Protein AF-A0A848TX91-F1 (afdb_monomer)

pLDDT: mean 87.09, std 10.08, range [51.59, 97.25]

Foldseek 3Di:
DDPVLVVVLLVVLVVVLVADDDPLLLLLLVCCLQQNLVLLVLLLLLQLVLLVVLLVVLLVVVVVQVVVDVCRLVVLQVVLVVLVVVVVVCSVVPDPDDRPPDDPDNDHSVVSSVNNNCSNNVPNVSSSNSNSSQSSSDDPVDDSVVSSVVSSVSSSVSSSVSSSVSSVVSNVVVVVVD

Mean predicted aligned error: 5.83 Å

Secondary structure (DSSP, 8-state):
--HHHHHHHHHHHHHHHTSSP-HHHHHHHHHHHHH-HHHHHHHHHHHHHHHHHHHHHHHHHHHHHHHH-TTHHHHHHHHHHHHHHHHHHHHHTPPPPPP----SS---HHHHHHHHHHHHHT-HHHHHHHHHHGGGG--TTS-HHHHHHHHHHHHHHHHHHHHHHHHHHHHHHHHTT-

Solvent-accessible surface area (backbone atoms only — not comparable to full-atom values): 9608 Å² total; per-residue (Å²): 98,56,70,66,49,52,52,53,47,52,52,49,54,54,54,59,70,69,46,82,78,50,73,64,46,49,48,31,26,54,37,5,60,74,62,33,48,86,49,25,50,31,19,51,54,17,27,52,52,27,50,50,52,33,45,49,53,23,50,52,52,48,52,55,46,46,74,73,32,93,62,41,55,60,53,48,36,55,52,13,51,56,47,51,52,53,49,53,54,48,63,75,70,52,75,85,79,79,79,79,84,74,75,94,61,91,73,52,54,69,57,35,17,49,48,23,22,50,60,39,57,71,39,67,62,56,33,54,47,43,49,23,51,53,57,69,56,56,40,89,94,46,74,61,66,67,53,52,48,53,54,52,53,52,51,51,50,52,52,51,50,49,43,50,52,44,12,53,52,32,38,50,56,55,62,75,74,110

Structure (mmCIF, N/CA/C/O backbone):
data_AF-A0A848TX91-F1
#
_entry.id   AF-A0A848TX91-F1
#
loop_
_atom_site.group_PDB
_atom_site.id
_atom_site.type_symbol
_atom_site.label_atom_id
_atom_site.label_alt_id
_atom_site.label_comp_id
_atom_site.label_asym_id
_atom_site.label_entity_id
_atom_site.label_seq_id
_atom_site.pdbx_PDB_ins_code
_atom_site.Cartn_x
_atom_site.Cartn_y
_atom_site.Cartn_z
_atom_site.occupancy
_atom_site.B_iso_or_equiv
_atom_site.auth_seq_id
_atom_site.auth_comp_id
_atom_site.auth_asym_id
_atom_site.auth_atom_id
_atom_site.pdbx_PDB_model_num
ATOM 1 N N . MET A 1 1 ? -18.471 -3.399 7.314 1.00 86.00 1 MET A N 1
ATOM 2 C CA . MET A 1 1 ? -18.328 -2.097 6.629 1.00 86.00 1 MET A CA 1
ATOM 3 C C . MET A 1 1 ? -19.536 -1.840 5.746 1.00 86.00 1 MET A C 1
ATOM 5 O O . MET A 1 1 ? -19.979 -2.758 5.062 1.00 86.00 1 MET A O 1
ATOM 9 N N . THR A 1 2 ? -20.065 -0.619 5.761 1.00 90.31 2 THR A N 1
ATOM 10 C CA . THR A 1 2 ? -21.125 -0.190 4.838 1.00 90.31 2 THR A CA 1
ATOM 11 C C . THR A 1 2 ? -20.544 0.102 3.451 1.00 90.31 2 THR A C 1
ATOM 13 O O . THR A 1 2 ? -19.343 0.345 3.314 1.00 90.31 2 THR A O 1
ATOM 16 N N . LEU A 1 3 ? -21.392 0.097 2.415 1.00 91.44 3 LEU A N 1
ATOM 17 C CA . LEU A 1 3 ? -20.974 0.453 1.053 1.00 91.44 3 LEU A CA 1
ATOM 18 C C . LEU A 1 3 ? -20.420 1.882 0.992 1.00 91.44 3 LEU A C 1
ATOM 20 O O . LEU A 1 3 ? -19.400 2.117 0.359 1.00 91.44 3 LEU A O 1
ATOM 24 N N . GLU A 1 4 ? -21.060 2.818 1.690 1.00 92.44 4 GLU A N 1
ATOM 25 C CA . GLU A 1 4 ? -20.606 4.207 1.779 1.00 92.44 4 GLU A CA 1
ATOM 26 C C . GLU A 1 4 ? -19.174 4.300 2.321 1.00 92.44 4 GLU A C 1
ATOM 28 O O . GLU A 1 4 ? -18.317 4.915 1.692 1.00 92.44 4 GLU A O 1
ATOM 33 N N . LEU A 1 5 ? -18.880 3.608 3.428 1.00 92.50 5 LEU A N 1
ATOM 34 C CA . LEU A 1 5 ? -17.544 3.602 4.026 1.00 92.50 5 LEU A CA 1
ATOM 35 C C . LEU A 1 5 ? -16.493 3.026 3.067 1.00 92.50 5 LEU A C 1
ATOM 37 O O . LEU A 1 5 ? -15.380 3.542 2.977 1.00 92.50 5 LEU A O 1
ATOM 41 N N . TYR A 1 6 ? -16.861 1.990 2.312 1.00 93.88 6 TYR A N 1
ATOM 42 C CA . TYR A 1 6 ? -15.999 1.409 1.287 1.00 93.88 6 TYR A CA 1
ATOM 43 C C . TYR A 1 6 ? -15.754 2.361 0.103 1.00 93.88 6 TYR A C 1
ATOM 45 O O . TYR A 1 6 ? -14.630 2.463 -0.384 1.00 93.88 6 TYR A O 1
ATOM 53 N N . LEU A 1 7 ? -16.768 3.105 -0.346 1.00 94.81 7 LEU A N 1
ATOM 54 C CA . LEU A 1 7 ? -16.610 4.095 -1.416 1.00 94.81 7 LEU A CA 1
ATOM 55 C C . LEU A 1 7 ? -15.710 5.262 -0.983 1.00 94.81 7 LEU A C 1
ATOM 57 O O . LEU A 1 7 ? -14.863 5.703 -1.760 1.00 94.81 7 LEU A O 1
ATOM 61 N N . VAL A 1 8 ? -15.833 5.725 0.266 1.00 94.75 8 VAL A N 1
ATOM 62 C CA . VAL A 1 8 ? -14.930 6.746 0.828 1.00 94.75 8 VAL A CA 1
ATOM 63 C C . VAL A 1 8 ? -13.500 6.211 0.923 1.00 94.75 8 VAL A C 1
ATOM 65 O O . VAL A 1 8 ? -12.552 6.935 0.610 1.00 94.75 8 VAL A O 1
ATOM 68 N N . TYR A 1 9 ? -13.323 4.939 1.291 1.00 95.25 9 TYR A N 1
ATOM 69 C CA . TYR A 1 9 ? -12.012 4.290 1.272 1.00 95.25 9 TYR A CA 1
ATOM 70 C C . TYR A 1 9 ? -11.398 4.294 -0.133 1.00 95.25 9 TYR A C 1
ATOM 72 O O . TYR A 1 9 ? -10.264 4.741 -0.305 1.00 95.25 9 TYR A O 1
ATOM 80 N N . LEU A 1 10 ? -12.160 3.866 -1.144 1.00 94.38 10 LEU A N 1
ATOM 81 C CA . LEU A 1 10 ? -11.716 3.867 -2.538 1.00 94.38 10 LEU A CA 1
ATOM 82 C C . LEU A 1 10 ? -11.298 5.261 -3.010 1.00 94.38 10 LEU A C 1
ATOM 84 O O . LEU A 1 10 ? -10.228 5.412 -3.595 1.00 94.38 10 LEU A O 1
ATOM 88 N N . ALA A 1 11 ? -12.107 6.283 -2.722 1.00 93.75 11 ALA A N 1
ATOM 89 C CA . ALA A 1 11 ? -11.780 7.664 -3.060 1.00 93.75 11 ALA A CA 1
ATOM 90 C C . ALA A 1 11 ? -10.493 8.131 -2.359 1.00 93.75 11 ALA A C 1
ATOM 92 O O . ALA A 1 11 ? -9.643 8.763 -2.980 1.00 93.75 11 ALA A O 1
ATOM 93 N N . THR A 1 12 ? -10.318 7.769 -1.086 1.00 92.38 12 THR A N 1
ATOM 94 C CA . THR A 1 12 ? -9.122 8.110 -0.300 1.00 92.38 12 THR A CA 1
ATOM 95 C C . THR A 1 12 ? -7.861 7.491 -0.903 1.00 92.38 12 THR A C 1
ATOM 97 O O . THR A 1 12 ? -6.863 8.184 -1.090 1.00 92.38 12 THR A O 1
ATOM 100 N N . VAL A 1 13 ? -7.910 6.203 -1.257 1.00 92.81 13 VAL A N 1
ATOM 101 C CA . VAL A 1 13 ? -6.795 5.501 -1.910 1.00 92.81 13 VAL A CA 1
ATOM 102 C C . VAL A 1 13 ? -6.507 6.097 -3.290 1.00 92.81 13 VAL A C 1
ATOM 104 O O . VAL A 1 13 ? -5.348 6.327 -3.626 1.00 92.81 13 VAL A O 1
ATOM 107 N N . ALA A 1 14 ? -7.539 6.416 -4.073 1.00 91.06 14 ALA A N 1
ATOM 108 C CA . ALA A 1 14 ? -7.368 7.045 -5.380 1.00 91.06 14 ALA A 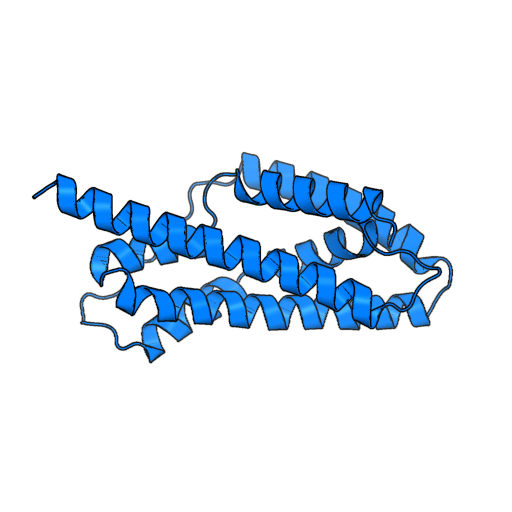CA 1
ATOM 109 C C . ALA A 1 14 ? -6.674 8.415 -5.280 1.00 91.06 14 ALA A C 1
ATOM 111 O O . ALA A 1 14 ? -5.739 8.686 -6.031 1.00 91.06 14 ALA A O 1
ATOM 112 N N . VAL A 1 15 ? -7.084 9.257 -4.326 1.00 89.56 15 VAL A N 1
ATOM 113 C CA . VAL A 1 15 ? -6.449 10.562 -4.074 1.00 89.56 15 VAL A CA 1
ATOM 114 C C . VAL A 1 15 ? -5.009 10.392 -3.597 1.00 89.56 15 VAL A C 1
ATOM 116 O O . VAL A 1 15 ? -4.131 11.119 -4.055 1.00 89.56 15 VAL A O 1
ATOM 119 N N . PHE A 1 16 ? -4.741 9.416 -2.727 1.00 87.88 16 PHE A N 1
ATOM 120 C CA . PHE A 1 16 ? -3.386 9.103 -2.275 1.00 87.88 16 PHE A CA 1
ATOM 121 C C . PHE A 1 16 ? -2.454 8.784 -3.452 1.00 87.88 16 PHE A C 1
ATOM 123 O O . PHE A 1 16 ? -1.376 9.363 -3.553 1.00 87.88 16 PHE A O 1
ATOM 130 N N . PHE A 1 17 ? -2.887 7.948 -4.397 1.00 87.38 17 PHE A N 1
ATOM 131 C CA . PHE A 1 17 ? -2.092 7.625 -5.586 1.00 87.38 17 PHE A CA 1
ATOM 132 C C . PHE A 1 17 ? -2.038 8.739 -6.644 1.00 87.38 17 PHE A C 1
ATOM 134 O O . PHE A 1 17 ? -1.211 8.665 -7.550 1.00 87.38 17 PHE A O 1
ATOM 141 N N . ALA A 1 18 ? -2.871 9.778 -6.535 1.00 85.06 18 ALA A N 1
ATOM 142 C CA . ALA A 1 18 ? -2.783 10.974 -7.376 1.00 85.06 18 ALA A CA 1
ATOM 143 C C . ALA A 1 18 ? -1.686 11.959 -6.917 1.00 85.06 18 ALA A C 1
ATOM 145 O O . ALA A 1 18 ? -1.421 12.950 -7.600 1.00 85.06 18 ALA A O 1
ATOM 146 N N . THR A 1 19 ? -1.060 11.714 -5.761 1.00 80.06 19 THR A N 1
ATOM 147 C CA . THR A 1 19 ? 0.060 12.520 -5.254 1.00 80.06 19 THR A CA 1
ATOM 148 C C . THR A 1 19 ? 1.365 12.234 -6.018 1.00 80.06 19 THR A C 1
ATOM 150 O O . THR A 1 19 ? 1.429 11.271 -6.789 1.00 80.06 19 THR A O 1
ATOM 153 N N . PRO A 1 20 ? 2.410 13.080 -5.874 1.00 80.44 20 PRO A N 1
ATOM 154 C CA . PRO A 1 20 ? 3.685 12.877 -6.553 1.00 80.44 20 PRO A CA 1
ATOM 155 C C . PRO A 1 20 ? 4.258 11.472 -6.327 1.00 80.44 20 PRO A C 1
ATOM 157 O O . PRO A 1 20 ? 4.132 10.929 -5.226 1.00 80.44 20 PRO A O 1
ATOM 160 N N . PRO A 1 21 ? 4.913 10.887 -7.346 1.00 82.31 21 PRO A N 1
ATOM 161 C CA . PRO A 1 21 ? 5.302 9.493 -7.298 1.00 82.31 21 PRO A CA 1
ATOM 162 C C . PRO A 1 21 ? 6.275 9.213 -6.155 1.00 82.31 21 PRO A C 1
ATOM 164 O O . PRO A 1 21 ? 7.310 9.867 -6.016 1.00 82.31 21 PRO A O 1
ATOM 167 N N . GLY A 1 22 ? 5.933 8.208 -5.351 1.00 82.81 22 GLY A N 1
ATOM 168 C CA . GLY A 1 22 ? 6.753 7.754 -4.232 1.00 82.81 22 GLY A CA 1
ATOM 169 C C . GLY A 1 22 ? 8.018 7.012 -4.673 1.00 82.81 22 GLY A C 1
ATOM 170 O O . GLY A 1 22 ? 8.249 6.748 -5.855 1.00 82.81 22 GLY A O 1
ATOM 171 N N . THR A 1 23 ? 8.832 6.606 -3.701 1.00 84.56 23 THR A N 1
ATOM 172 C CA . THR A 1 23 ? 10.124 5.935 -3.929 1.00 84.56 23 THR A CA 1
ATOM 173 C C . THR A 1 23 ? 10.001 4.655 -4.765 1.00 84.56 23 THR A C 1
ATOM 175 O O . THR A 1 23 ? 10.754 4.474 -5.723 1.00 84.56 23 THR A O 1
ATOM 178 N N . SER A 1 24 ? 9.018 3.801 -4.467 1.00 88.44 24 SER A N 1
ATOM 179 C CA . SER A 1 24 ? 8.747 2.569 -5.219 1.00 88.44 24 SER A CA 1
ATOM 180 C C . SER A 1 24 ? 8.302 2.838 -6.657 1.00 88.44 24 SER A C 1
ATOM 182 O O . SER A 1 24 ? 8.746 2.160 -7.584 1.00 88.44 24 SER A O 1
ATOM 184 N N . GLN A 1 25 ? 7.486 3.872 -6.876 1.00 91.50 25 GLN A N 1
ATOM 185 C CA . GLN A 1 25 ? 7.030 4.258 -8.214 1.00 91.50 25 GLN A CA 1
ATOM 186 C C . GLN A 1 25 ? 8.180 4.843 -9.042 1.00 91.50 25 GLN A C 1
ATOM 188 O O . GLN A 1 25 ? 8.350 4.485 -10.205 1.00 91.50 25 GLN A O 1
ATOM 193 N N . ILE A 1 26 ? 9.036 5.667 -8.432 1.00 90.69 26 ILE A N 1
ATOM 194 C CA . ILE A 1 26 ? 10.262 6.181 -9.057 1.00 90.69 26 ILE A CA 1
ATOM 195 C C . ILE A 1 26 ? 11.213 5.033 -9.431 1.00 90.69 26 ILE A C 1
ATOM 197 O O . ILE A 1 26 ? 11.808 5.041 -10.515 1.00 90.69 26 ILE A O 1
ATOM 201 N N . LEU A 1 27 ? 11.352 4.027 -8.564 1.00 90.44 27 LEU A N 1
ATOM 202 C CA . LEU A 1 27 ? 12.139 2.828 -8.850 1.00 90.44 27 LEU A CA 1
ATOM 203 C C . LEU A 1 27 ? 11.541 2.033 -10.020 1.00 90.44 27 LEU A C 1
ATOM 205 O O . LEU A 1 27 ? 12.279 1.622 -10.916 1.00 90.44 27 LEU A O 1
ATOM 209 N N . MET A 1 28 ? 10.217 1.865 -10.053 1.00 93.44 28 MET A N 1
ATOM 210 C CA . MET A 1 28 ? 9.505 1.206 -11.152 1.00 93.44 28 MET A CA 1
ATOM 211 C C . MET A 1 28 ? 9.709 1.937 -12.482 1.00 93.44 28 MET A C 1
ATOM 213 O O . MET A 1 28 ? 10.037 1.298 -13.483 1.00 93.44 28 MET A O 1
ATOM 217 N N . ILE A 1 29 ? 9.602 3.269 -12.492 1.00 91.88 29 ILE A N 1
ATOM 218 C CA . ILE A 1 29 ? 9.911 4.111 -13.658 1.00 91.88 29 ILE A CA 1
ATOM 219 C C . ILE A 1 29 ? 11.362 3.880 -14.090 1.00 91.88 29 ILE A C 1
ATOM 221 O O . ILE A 1 29 ? 11.620 3.544 -15.242 1.00 91.88 29 ILE A O 1
ATOM 225 N N . SER A 1 30 ? 12.313 3.974 -13.160 1.00 89.69 30 SER A N 1
ATOM 226 C CA . SER A 1 30 ? 13.748 3.825 -13.442 1.00 89.69 30 SER A CA 1
ATOM 227 C C . SER A 1 30 ? 14.099 2.458 -14.034 1.00 89.69 30 SER A C 1
ATOM 229 O O . SER A 1 30 ? 14.862 2.374 -14.999 1.00 89.69 30 SER A O 1
ATOM 231 N N . ASN A 1 31 ? 13.534 1.383 -13.483 1.00 90.88 31 ASN A N 1
ATOM 232 C CA . ASN A 1 31 ? 13.764 0.025 -13.965 1.00 90.88 31 ASN A CA 1
ATOM 233 C C . ASN A 1 31 ? 13.051 -0.239 -15.295 1.00 90.88 31 ASN A C 1
ATOM 235 O O . ASN A 1 31 ? 13.626 -0.907 -16.154 1.00 90.88 31 ASN A O 1
ATOM 239 N N . SER A 1 32 ? 11.862 0.329 -15.509 1.00 91.38 32 SER A N 1
ATOM 240 C CA . SER A 1 32 ? 11.148 0.232 -16.790 1.00 91.38 32 SER A CA 1
ATOM 241 C C . SER A 1 32 ? 11.888 0.978 -17.902 1.00 91.38 32 SER A C 1
ATOM 243 O O . SER A 1 32 ? 12.045 0.435 -18.992 1.00 91.38 32 SER A O 1
ATOM 245 N N . LEU A 1 33 ? 12.449 2.160 -17.608 1.00 89.62 33 LEU A N 1
ATOM 246 C CA . LEU A 1 33 ? 13.289 2.909 -18.550 1.00 89.62 33 LEU A CA 1
ATOM 247 C C . LEU A 1 33 ? 14.550 2.127 -18.962 1.00 89.62 33 LEU A C 1
ATOM 249 O O . LEU A 1 33 ? 15.008 2.202 -20.098 1.00 89.62 33 LEU A O 1
ATOM 253 N N . ARG A 1 34 ? 15.154 1.386 -18.030 1.00 86.44 34 ARG A N 1
ATOM 254 C CA . ARG A 1 34 ? 16.442 0.711 -18.263 1.00 86.44 34 ARG A CA 1
ATOM 255 C C . ARG A 1 34 ? 16.307 -0.686 -18.853 1.00 86.44 34 ARG A C 1
ATOM 257 O O . ARG A 1 34 ? 17.150 -1.090 -19.651 1.00 86.44 34 ARG A O 1
ATOM 264 N N . PHE A 1 35 ? 15.305 -1.443 -18.417 1.00 86.94 35 PHE A N 1
ATOM 265 C CA . PHE A 1 35 ? 15.210 -2.883 -18.671 1.00 86.94 35 PHE A CA 1
ATOM 266 C C . PHE A 1 35 ? 13.922 -3.298 -19.395 1.00 86.94 35 PHE A C 1
ATOM 268 O O . PHE A 1 35 ? 13.772 -4.485 -19.695 1.00 86.94 35 PHE A O 1
ATOM 275 N N . GLY A 1 36 ? 13.027 -2.348 -19.687 1.00 89.00 36 GLY A N 1
ATOM 276 C CA . GLY A 1 36 ? 11.709 -2.591 -20.272 1.00 89.00 36 GLY A CA 1
ATOM 277 C C . GLY A 1 36 ? 10.676 -3.064 -19.248 1.00 89.00 36 GLY A C 1
ATOM 278 O O . GLY A 1 36 ? 11.021 -3.540 -18.158 1.00 89.00 36 GLY A O 1
ATOM 279 N N . LEU A 1 37 ? 9.397 -2.965 -19.615 1.00 90.44 37 LEU A N 1
ATOM 280 C CA . LEU A 1 37 ? 8.277 -3.272 -18.718 1.00 90.44 37 LEU A CA 1
ATOM 281 C C . LEU A 1 37 ? 8.287 -4.733 -18.250 1.00 90.44 37 LEU A C 1
ATOM 283 O O . LEU A 1 37 ? 8.110 -5.025 -17.070 1.00 90.44 37 LEU A O 1
ATOM 287 N N . GLY A 1 38 ? 8.548 -5.673 -19.162 1.00 90.56 38 GLY A N 1
ATOM 288 C CA . GLY A 1 38 ? 8.492 -7.104 -18.847 1.00 90.56 38 GLY A CA 1
ATOM 289 C C . GLY A 1 38 ? 9.441 -7.516 -17.715 1.00 90.56 38 GLY A C 1
ATOM 290 O O . GLY A 1 38 ? 9.097 -8.364 -16.893 1.00 90.56 38 GLY A O 1
ATOM 291 N N . ARG A 1 39 ? 10.624 -6.890 -17.626 1.00 89.75 39 ARG A N 1
ATOM 292 C CA . ARG A 1 39 ? 11.585 -7.147 -16.542 1.00 89.75 39 ARG A CA 1
ATOM 293 C C . ARG A 1 39 ? 11.249 -6.363 -15.275 1.00 89.75 39 ARG A C 1
ATOM 295 O O . ARG A 1 39 ? 11.436 -6.897 -14.182 1.00 89.75 39 ARG A O 1
ATOM 302 N N . SER A 1 40 ? 10.743 -5.134 -15.396 1.00 92.25 40 SER A N 1
ATOM 303 C CA . SER A 1 40 ? 10.382 -4.302 -14.241 1.00 92.25 40 SER A CA 1
ATOM 304 C C . SER A 1 40 ? 9.168 -4.829 -13.466 1.00 92.25 40 SER A C 1
ATOM 306 O O . SER A 1 40 ? 9.046 -4.539 -12.279 1.00 92.25 40 SER A O 1
ATOM 308 N N . MET A 1 41 ? 8.360 -5.723 -14.049 1.00 96.12 41 MET A N 1
ATOM 309 C CA . MET A 1 41 ? 7.328 -6.470 -13.312 1.00 96.12 41 MET A CA 1
ATOM 310 C C . MET A 1 41 ? 7.877 -7.211 -12.085 1.00 96.12 41 MET A C 1
ATOM 312 O O . MET A 1 41 ? 7.183 -7.330 -11.077 1.00 96.12 41 MET A O 1
ATOM 316 N N . ALA A 1 42 ? 9.133 -7.672 -12.126 1.00 95.25 42 ALA A N 1
ATOM 317 C CA . ALA A 1 42 ? 9.767 -8.271 -10.957 1.00 95.25 42 ALA A CA 1
ATOM 318 C C . ALA A 1 42 ? 9.938 -7.253 -9.815 1.00 95.25 42 ALA A C 1
ATOM 320 O O . ALA A 1 42 ? 9.742 -7.607 -8.657 1.00 95.25 42 ALA A O 1
ATOM 321 N N . THR A 1 43 ? 10.245 -5.989 -10.130 1.00 94.94 43 THR A N 1
ATOM 322 C CA . THR A 1 43 ? 10.296 -4.890 -9.153 1.00 94.94 43 THR A CA 1
ATOM 323 C C . THR A 1 43 ? 8.926 -4.621 -8.545 1.00 94.94 43 THR A C 1
ATOM 325 O O . THR A 1 43 ? 8.833 -4.549 -7.323 1.00 94.94 43 THR A O 1
ATOM 328 N N . ALA A 1 44 ? 7.869 -4.559 -9.362 1.00 96.00 44 ALA A N 1
ATOM 329 C CA . ALA A 1 44 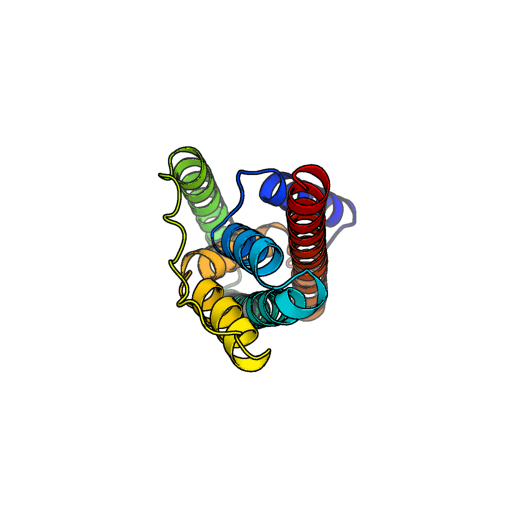? 6.504 -4.400 -8.862 1.00 96.00 44 ALA A CA 1
ATOM 330 C C . ALA A 1 44 ? 6.095 -5.558 -7.934 1.00 96.00 44 ALA A C 1
ATOM 332 O O . ALA A 1 44 ? 5.578 -5.331 -6.848 1.00 96.00 44 ALA A O 1
ATOM 333 N N . ALA A 1 45 ? 6.403 -6.806 -8.302 1.00 97.25 45 ALA A N 1
ATOM 334 C CA . ALA A 1 45 ? 6.124 -7.964 -7.451 1.00 97.25 45 ALA A CA 1
ATOM 335 C C . ALA A 1 45 ? 6.864 -7.902 -6.102 1.00 97.25 45 ALA A C 1
ATOM 337 O O . ALA A 1 45 ? 6.312 -8.307 -5.078 1.00 97.25 45 ALA A O 1
ATOM 338 N N . GLY A 1 46 ? 8.100 -7.395 -6.097 1.00 96.12 46 GLY A N 1
ATOM 339 C CA . GLY A 1 46 ? 8.880 -7.179 -4.879 1.00 96.12 46 GLY A CA 1
ATOM 340 C C . GLY A 1 46 ? 8.246 -6.144 -3.959 1.00 96.12 46 GLY A C 1
ATOM 341 O O . GLY A 1 46 ? 8.075 -6.407 -2.772 1.00 96.12 46 GLY A O 1
ATOM 342 N N . ASP A 1 47 ? 7.860 -5.000 -4.520 1.00 95.88 47 ASP A N 1
ATOM 343 C CA . ASP A 1 47 ? 7.187 -3.923 -3.794 1.00 95.88 47 ASP A CA 1
ATOM 344 C C . ASP A 1 47 ? 5.844 -4.378 -3.194 1.00 95.88 47 ASP A C 1
ATOM 346 O O . ASP A 1 47 ? 5.650 -4.296 -1.982 1.00 95.88 47 ASP A O 1
ATOM 350 N N . LEU A 1 48 ? 4.975 -4.998 -3.998 1.00 96.75 48 LEU A N 1
ATOM 351 C CA . LEU A 1 48 ? 3.678 -5.499 -3.530 1.00 96.75 48 LEU A CA 1
ATOM 352 C C . LEU A 1 48 ? 3.828 -6.556 -2.426 1.00 96.75 48 LEU A C 1
ATOM 354 O O . LEU A 1 48 ? 3.046 -6.585 -1.477 1.00 96.75 48 LEU A O 1
ATOM 358 N N . SER A 1 49 ? 4.851 -7.410 -2.517 1.00 96.88 49 SER A N 1
ATOM 359 C CA . SER A 1 49 ? 5.136 -8.424 -1.493 1.00 96.88 49 SER A CA 1
ATOM 360 C C . SER A 1 49 ? 5.561 -7.795 -0.162 1.00 96.88 49 SER A C 1
ATOM 362 O O . SER A 1 49 ? 5.172 -8.282 0.898 1.00 96.88 49 SER A O 1
ATOM 364 N N . ALA A 1 50 ? 6.334 -6.706 -0.197 1.00 95.19 50 ALA A N 1
ATOM 365 C CA . ALA A 1 50 ? 6.676 -5.942 0.999 1.00 95.19 50 ALA A CA 1
ATOM 366 C C . ALA A 1 50 ? 5.435 -5.266 1.602 1.00 95.19 50 ALA A C 1
ATOM 368 O O . ALA A 1 50 ? 5.196 -5.399 2.803 1.00 95.19 50 ALA A O 1
ATOM 369 N N . ASN A 1 51 ? 4.597 -4.641 0.767 1.00 95.12 51 ASN A N 1
ATOM 370 C CA . ASN A 1 51 ? 3.343 -4.023 1.202 1.00 95.12 51 ASN A CA 1
ATOM 371 C C . ASN A 1 51 ? 2.406 -5.041 1.873 1.00 95.12 51 ASN A C 1
ATOM 373 O O . ASN A 1 51 ? 1.845 -4.746 2.926 1.00 95.12 51 ASN A O 1
ATOM 377 N N . VAL A 1 52 ? 2.307 -6.274 1.359 1.00 95.81 52 VAL A N 1
ATOM 378 C CA . VAL A 1 52 ? 1.563 -7.363 2.025 1.00 95.81 52 VAL A CA 1
ATOM 379 C C . VAL A 1 52 ? 2.078 -7.604 3.446 1.00 95.81 52 VAL A C 1
ATOM 381 O O . VAL A 1 52 ? 1.283 -7.660 4.383 1.00 95.81 52 VAL A O 1
ATOM 384 N N . LEU A 1 53 ? 3.396 -7.727 3.641 1.00 94.94 53 LEU A N 1
ATOM 385 C CA . LEU A 1 53 ? 3.969 -7.969 4.971 1.00 94.94 53 LEU A CA 1
ATOM 386 C C . LEU A 1 53 ? 3.703 -6.808 5.934 1.00 94.94 53 LEU A C 1
ATOM 388 O O . LEU A 1 53 ? 3.391 -7.031 7.103 1.00 94.94 53 LEU A O 1
ATOM 392 N N . GLN A 1 54 ? 3.784 -5.575 5.443 1.00 93.56 54 GLN A N 1
ATOM 393 C CA . GLN A 1 54 ? 3.515 -4.375 6.232 1.00 93.56 54 GLN A CA 1
ATOM 394 C C . GLN A 1 54 ? 2.039 -4.262 6.624 1.00 93.56 54 GLN A C 1
ATOM 396 O O . GLN A 1 54 ? 1.730 -3.950 7.773 1.00 93.56 54 GLN A O 1
ATOM 401 N N . MET A 1 55 ? 1.123 -4.580 5.706 1.00 94.50 55 MET A N 1
ATOM 402 C CA . MET A 1 55 ? -0.310 -4.652 5.992 1.00 94.50 55 MET A CA 1
ATOM 403 C C . MET A 1 55 ? -0.636 -5.749 6.999 1.00 94.50 55 MET A C 1
ATOM 405 O O . MET A 1 55 ? -1.464 -5.533 7.879 1.00 94.50 55 MET A O 1
ATOM 409 N N . LEU A 1 56 ? 0.011 -6.914 6.899 1.00 93.25 56 LEU A N 1
ATOM 410 C CA . LEU A 1 56 ? -0.145 -7.985 7.880 1.00 93.25 56 LEU A CA 1
ATOM 411 C C . LEU A 1 56 ? 0.353 -7.537 9.255 1.00 93.25 56 LEU A C 1
ATOM 413 O O . LEU A 1 56 ? -0.355 -7.723 10.240 1.00 93.25 56 LEU A O 1
ATOM 417 N N . ALA A 1 57 ? 1.520 -6.893 9.330 1.00 92.31 57 ALA A N 1
ATOM 418 C CA . ALA A 1 57 ? 2.043 -6.344 10.579 1.00 92.31 57 ALA A CA 1
ATOM 419 C C . ALA A 1 57 ? 1.081 -5.313 11.197 1.00 92.31 57 ALA A C 1
ATOM 421 O O . ALA A 1 57 ? 0.755 -5.407 12.382 1.00 92.31 57 ALA A O 1
ATOM 422 N N . ALA A 1 58 ? 0.563 -4.382 10.390 1.00 91.75 58 ALA A N 1
ATOM 423 C CA . ALA A 1 58 ? -0.432 -3.405 10.824 1.00 91.75 58 ALA A CA 1
ATOM 424 C C . ALA A 1 58 ? -1.746 -4.074 11.265 1.00 91.75 58 ALA A C 1
ATOM 426 O O . ALA A 1 58 ? -2.299 -3.725 12.306 1.00 91.75 58 ALA A O 1
ATOM 427 N N . GLY A 1 59 ? -2.228 -5.065 10.511 1.00 90.56 59 GLY A N 1
ATOM 428 C CA . GLY A 1 59 ? -3.454 -5.806 10.796 1.00 90.56 59 GLY A CA 1
ATOM 429 C C . GLY A 1 59 ? -3.371 -6.630 12.080 1.00 90.56 59 GLY A C 1
ATOM 430 O O . GLY A 1 59 ? -4.292 -6.579 12.894 1.00 90.56 59 GLY A O 1
ATOM 431 N N . PHE A 1 60 ? -2.262 -7.339 12.308 1.00 89.81 60 PHE A N 1
ATOM 432 C CA . PHE A 1 60 ? -2.023 -8.071 13.555 1.00 89.81 60 PHE A CA 1
ATOM 433 C C . PHE A 1 60 ? -1.867 -7.128 14.748 1.00 89.81 60 PHE A C 1
ATOM 435 O O . PHE A 1 60 ? -2.465 -7.378 15.794 1.00 89.81 60 PHE A O 1
ATOM 442 N N . GLY A 1 61 ? -1.123 -6.027 14.590 1.00 87.94 61 GLY A N 1
ATOM 443 C CA . GLY A 1 61 ? -1.003 -5.001 15.626 1.00 87.94 61 GLY A CA 1
ATOM 444 C C . GLY A 1 61 ? -2.363 -4.409 15.998 1.00 87.94 61 GLY A C 1
ATOM 445 O O . GLY A 1 61 ? -2.705 -4.316 17.175 1.00 87.94 61 GLY A O 1
ATOM 446 N N . LEU A 1 62 ? -3.186 -4.097 14.996 1.00 87.00 62 LEU A N 1
ATOM 447 C CA . LEU A 1 62 ? -4.541 -3.599 15.197 1.00 87.00 62 LEU A CA 1
ATOM 448 C C . LEU A 1 62 ? -5.430 -4.626 15.909 1.00 87.00 62 LEU A C 1
ATOM 450 O O . LEU A 1 62 ? -6.106 -4.281 16.875 1.00 87.00 62 LEU A O 1
ATOM 454 N N . ALA A 1 63 ? -5.415 -5.886 15.466 1.00 87.06 63 ALA A N 1
ATOM 455 C CA . ALA A 1 63 ? -6.195 -6.957 16.079 1.00 87.06 63 ALA A CA 1
ATOM 456 C C . ALA A 1 63 ? -5.826 -7.159 17.558 1.00 87.06 63 ALA A C 1
ATOM 458 O O . ALA A 1 63 ? -6.717 -7.280 18.397 1.00 87.06 63 ALA A O 1
ATOM 459 N N . ALA A 1 64 ? -4.530 -7.133 17.885 1.00 87.19 64 ALA A N 1
ATOM 460 C CA . ALA A 1 64 ? -4.046 -7.252 19.257 1.00 87.19 64 ALA A CA 1
ATOM 461 C C . ALA A 1 64 ? -4.543 -6.101 20.147 1.00 87.19 64 ALA A C 1
ATOM 463 O O . ALA A 1 64 ? -4.992 -6.334 21.268 1.00 87.19 64 ALA A O 1
ATOM 464 N N . VAL A 1 65 ? -4.514 -4.863 19.643 1.00 84.69 65 VAL A N 1
ATOM 465 C CA . VAL A 1 65 ? -4.960 -3.696 20.415 1.00 84.69 65 VAL A CA 1
ATOM 466 C C . VAL A 1 65 ? -6.483 -3.667 20.585 1.00 84.69 65 VAL A C 1
ATOM 468 O O . VAL A 1 65 ? -6.967 -3.373 21.678 1.00 84.69 65 VAL A O 1
ATOM 471 N N . ILE A 1 66 ? -7.248 -4.019 19.547 1.00 83.94 66 ILE A N 1
ATOM 472 C CA . ILE A 1 66 ? -8.715 -4.115 19.636 1.00 83.94 66 ILE A CA 1
ATOM 473 C C . ILE A 1 66 ? -9.129 -5.209 20.628 1.00 83.94 66 ILE A C 1
ATOM 475 O O . ILE A 1 66 ? -10.053 -5.002 21.410 1.00 83.94 66 ILE A O 1
ATOM 479 N N . ALA A 1 67 ? -8.429 -6.349 20.640 1.00 83.19 67 ALA A N 1
ATOM 480 C CA . ALA A 1 67 ? -8.687 -7.425 21.595 1.00 83.19 67 ALA A CA 1
ATOM 481 C C . ALA A 1 67 ? -8.425 -7.006 23.053 1.00 83.19 67 ALA A C 1
ATOM 483 O O . ALA A 1 67 ? -9.042 -7.553 23.965 1.00 83.19 67 ALA A O 1
ATOM 484 N N . ALA A 1 68 ? -7.537 -6.034 23.281 1.00 84.69 68 ALA A N 1
ATOM 485 C CA . ALA A 1 68 ? -7.185 -5.568 24.617 1.00 84.69 68 ALA A CA 1
ATOM 486 C C . ALA A 1 68 ? -8.191 -4.565 25.213 1.00 84.69 68 ALA A C 1
ATOM 488 O O . ALA A 1 68 ? -8.326 -4.505 26.434 1.00 84.69 68 ALA A O 1
ATOM 489 N N . SER A 1 69 ? -8.881 -3.750 24.401 1.00 82.75 69 SER A N 1
ATOM 490 C CA . SER A 1 69 ? -9.826 -2.751 24.925 1.00 82.75 69 SER A CA 1
ATOM 491 C C . SER A 1 69 ? -10.904 -2.320 23.926 1.00 82.75 69 SER A C 1
ATOM 493 O O . SER A 1 69 ? -10.621 -1.924 22.795 1.00 82.75 69 SER A O 1
ATOM 495 N N . ALA A 1 70 ? -12.152 -2.278 24.409 1.00 73.88 70 ALA A N 1
ATOM 496 C CA . ALA A 1 70 ? -13.327 -1.840 23.653 1.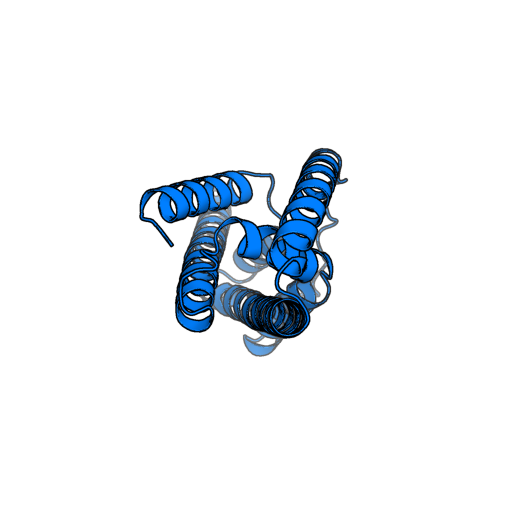00 73.88 70 ALA A CA 1
ATOM 497 C C . ALA A 1 70 ? -13.253 -0.368 23.190 1.00 73.88 70 ALA A C 1
ATOM 499 O O . ALA A 1 70 ? -13.864 -0.007 22.188 1.00 73.88 70 ALA A O 1
ATOM 500 N N . GLY A 1 71 ? -12.487 0.481 23.888 1.00 82.38 71 GLY A N 1
ATOM 501 C CA . GLY A 1 71 ? -12.266 1.884 23.510 1.00 82.38 71 GLY A CA 1
ATOM 502 C C . GLY A 1 71 ? -11.038 2.112 22.623 1.00 82.38 71 GLY A C 1
ATOM 503 O O . GLY A 1 71 ? -10.844 3.216 22.111 1.00 82.38 71 GLY A O 1
ATOM 504 N N . ALA A 1 72 ? -10.197 1.091 22.427 1.00 84.94 72 ALA A N 1
ATOM 505 C CA . ALA A 1 72 ? -8.906 1.257 21.766 1.00 84.94 72 ALA A CA 1
ATOM 506 C C . ALA A 1 72 ? -9.040 1.619 20.286 1.00 84.94 72 ALA A C 1
ATOM 508 O O . ALA A 1 72 ? -8.261 2.425 19.782 1.00 84.94 72 ALA A O 1
ATOM 509 N N . LEU A 1 73 ? -10.061 1.092 19.602 1.00 83.56 73 LEU A N 1
ATOM 510 C CA . LEU A 1 73 ? -10.313 1.428 18.203 1.00 83.56 73 LEU A CA 1
ATOM 511 C C . LEU A 1 73 ? -10.593 2.925 18.023 1.00 83.56 73 LEU A C 1
ATOM 513 O O . LEU A 1 73 ? -10.088 3.525 17.080 1.00 83.56 73 LEU A O 1
ATOM 517 N N . THR A 1 74 ? -11.354 3.545 18.927 1.00 86.56 74 THR A N 1
ATOM 518 C CA . THR A 1 74 ? -11.659 4.984 18.866 1.00 86.56 74 THR A CA 1
ATOM 519 C C . THR A 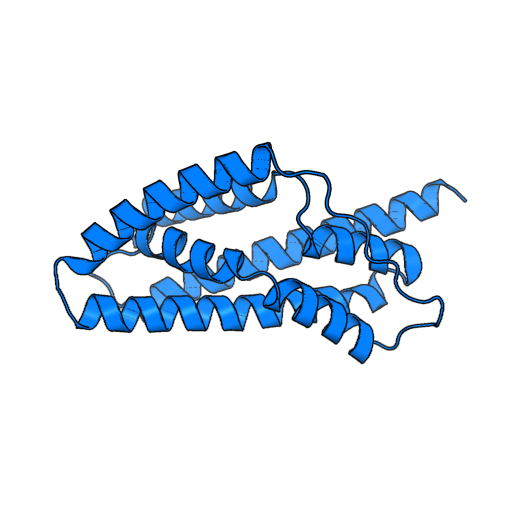1 74 ? -10.401 5.826 19.060 1.00 86.56 74 THR A C 1
ATOM 521 O O . THR A 1 74 ? -10.176 6.780 18.317 1.00 86.56 74 THR A O 1
ATOM 524 N N . VAL A 1 75 ? -9.542 5.443 20.010 1.00 88.44 75 VAL A N 1
ATOM 525 C CA . VAL A 1 75 ? -8.256 6.117 20.246 1.00 88.44 75 VAL A CA 1
ATOM 526 C C . VAL A 1 75 ? -7.336 5.968 19.035 1.00 88.44 75 VAL A C 1
ATOM 528 O O . VAL A 1 75 ? -6.792 6.961 18.557 1.00 88.44 75 VAL A O 1
ATOM 531 N N . ILE A 1 76 ? -7.211 4.754 18.487 1.00 87.12 76 ILE A N 1
ATOM 532 C CA . ILE A 1 76 ? -6.429 4.494 17.272 1.00 87.12 76 ILE A CA 1
ATOM 533 C C . ILE A 1 76 ? -6.974 5.298 16.097 1.00 87.12 76 ILE A C 1
ATOM 535 O O . ILE A 1 76 ? -6.183 5.868 15.353 1.00 87.12 76 ILE A O 1
ATOM 539 N N . LYS A 1 77 ? -8.299 5.386 15.929 1.00 87.31 77 LYS A N 1
ATOM 540 C CA . LYS A 1 77 ? -8.903 6.208 14.877 1.00 87.31 77 LYS A CA 1
ATOM 541 C C . LYS A 1 77 ? -8.455 7.665 15.006 1.00 87.31 77 LYS A C 1
ATOM 543 O O . LYS A 1 77 ? -7.962 8.226 14.031 1.00 87.31 77 LYS A O 1
ATOM 548 N N . GLY A 1 78 ? -8.527 8.239 16.209 1.00 89.31 78 GLY A N 1
ATOM 549 C CA . GLY A 1 78 ? -8.061 9.604 16.475 1.00 89.31 78 GLY A CA 1
ATOM 550 C C . GLY A 1 78 ? -6.566 9.806 16.197 1.00 89.31 78 GLY A C 1
ATOM 551 O O . GLY A 1 78 ? -6.188 10.743 15.494 1.00 89.31 78 GLY A O 1
ATOM 552 N N . LEU A 1 79 ? -5.715 8.898 16.686 1.00 90.44 79 LEU A N 1
ATOM 553 C CA . LEU A 1 79 ? -4.268 8.935 16.435 1.00 90.44 79 LEU A CA 1
ATOM 554 C C . LEU A 1 79 ? -3.937 8.765 14.949 1.00 90.44 79 LEU A C 1
ATOM 556 O O . LEU A 1 79 ? -3.063 9.453 14.427 1.00 90.44 79 LEU A O 1
ATOM 560 N N . GLY A 1 80 ? -4.659 7.885 14.260 1.00 89.12 80 GLY A N 1
ATOM 561 C CA . GLY A 1 80 ? -4.511 7.641 12.835 1.00 89.12 80 GLY A CA 1
ATOM 562 C C . GLY A 1 80 ? -4.839 8.879 12.008 1.00 89.12 80 GLY A C 1
ATOM 563 O O . GLY A 1 80 ? -4.085 9.214 11.103 1.00 89.12 80 GLY A O 1
ATOM 564 N N . VAL A 1 81 ? -5.896 9.620 12.355 1.00 92.12 81 VAL A N 1
ATOM 565 C CA . VAL A 1 81 ? -6.214 10.896 11.692 1.00 92.12 81 VAL A CA 1
ATOM 566 C C . VAL A 1 81 ? -5.083 11.908 11.883 1.00 92.12 81 VAL A C 1
ATOM 568 O O . VAL A 1 81 ? -4.618 12.485 10.902 1.00 92.12 81 VAL A O 1
ATOM 571 N N . ALA A 1 82 ? -4.592 12.089 13.114 1.00 91.38 82 ALA A N 1
ATOM 572 C CA . ALA A 1 82 ? -3.473 12.994 13.383 1.00 91.38 82 ALA A CA 1
ATOM 573 C C . ALA A 1 82 ? -2.213 12.597 12.591 1.00 91.38 82 ALA A C 1
ATOM 575 O O . ALA A 1 82 ? -1.548 13.454 12.004 1.00 91.38 82 ALA A O 1
ATOM 576 N N . TYR A 1 83 ? -1.926 11.293 12.516 1.00 90.31 83 TYR A N 1
ATOM 577 C CA . TYR A 1 83 ? -0.818 10.765 11.729 1.00 90.31 83 TYR A CA 1
ATOM 578 C C . TYR A 1 83 ? -1.004 11.000 10.229 1.00 90.31 83 TYR A C 1
ATOM 580 O O . TYR A 1 83 ? -0.065 11.440 9.580 1.00 90.31 83 TYR A O 1
ATOM 588 N N . LEU A 1 84 ? -2.193 10.760 9.668 1.00 87.94 84 LEU A N 1
ATOM 589 C CA . LEU A 1 84 ? -2.458 10.969 8.241 1.00 87.94 84 LEU A CA 1
ATOM 590 C C . LEU A 1 84 ? -2.365 12.447 7.846 1.00 87.94 84 LEU A C 1
ATOM 592 O O . LEU A 1 84 ? -1.857 12.747 6.770 1.00 87.94 84 LEU A O 1
ATOM 596 N N . VAL A 1 85 ? -2.790 13.370 8.716 1.00 90.38 85 VAL A N 1
ATOM 597 C CA . VAL A 1 85 ? -2.598 14.815 8.499 1.00 90.38 85 VAL A CA 1
ATOM 598 C C . VAL A 1 85 ? -1.109 15.154 8.477 1.00 90.38 85 VAL A C 1
ATOM 600 O O . VAL A 1 85 ? -0.638 15.790 7.535 1.00 90.38 85 VAL A O 1
ATOM 603 N N . TYR A 1 86 ? -0.355 14.691 9.479 1.00 88.12 86 TYR A N 1
ATOM 604 C CA . TYR A 1 86 ? 1.097 14.869 9.523 1.00 88.12 86 TYR A CA 1
ATOM 605 C C . TYR A 1 86 ? 1.783 14.277 8.285 1.00 88.12 86 TYR A C 1
ATOM 607 O O . TYR A 1 86 ? 2.612 14.937 7.659 1.00 88.12 86 TYR A O 1
ATOM 615 N N . PHE A 1 87 ? 1.413 13.050 7.921 1.00 84.81 87 PHE A N 1
ATOM 616 C CA . PHE A 1 87 ? 1.954 12.326 6.782 1.00 84.81 87 PHE A CA 1
ATOM 617 C C . PHE A 1 87 ? 1.669 13.078 5.483 1.00 84.81 87 PHE A C 1
ATOM 619 O O . PHE A 1 87 ? 2.603 13.380 4.752 1.00 84.81 87 PHE A O 1
ATOM 626 N N . GLY A 1 88 ? 0.416 13.477 5.244 1.00 82.81 88 GLY A N 1
ATOM 627 C CA . GLY A 1 88 ? 0.031 14.250 4.066 1.00 82.81 88 GLY A CA 1
ATOM 628 C C . GLY A 1 88 ? 0.832 15.545 3.936 1.00 82.81 88 GLY A C 1
ATOM 629 O O . GLY A 1 88 ? 1.425 15.791 2.889 1.00 82.81 88 GLY A O 1
ATOM 630 N N . ILE A 1 89 ? 0.932 16.336 5.014 1.00 86.12 89 ILE A N 1
ATOM 631 C CA . ILE A 1 89 ? 1.756 17.557 5.048 1.00 86.12 89 ILE A CA 1
ATOM 632 C C . ILE A 1 89 ? 3.206 17.226 4.690 1.00 86.12 89 ILE A C 1
ATOM 634 O O . ILE A 1 89 ? 3.789 17.851 3.805 1.00 86.12 89 ILE A O 1
ATOM 638 N N . ARG A 1 90 ? 3.792 16.220 5.341 1.00 84.00 90 ARG A N 1
ATOM 639 C CA . ARG A 1 90 ? 5.178 15.830 5.090 1.00 84.00 90 ARG A CA 1
ATOM 640 C C . ARG A 1 90 ? 5.396 15.399 3.640 1.00 84.00 90 ARG A C 1
ATOM 642 O O . ARG A 1 90 ? 6.415 15.777 3.076 1.00 84.00 90 ARG A O 1
ATOM 649 N N . THR A 1 91 ? 4.461 14.672 3.030 1.00 78.00 91 THR A N 1
ATOM 650 C CA . THR A 1 91 ? 4.529 14.272 1.616 1.00 78.00 91 THR A CA 1
ATOM 651 C C . THR A 1 91 ? 4.492 15.482 0.683 1.00 78.00 91 THR A C 1
ATOM 653 O O . THR A 1 91 ? 5.254 15.519 -0.279 1.00 78.00 91 THR A O 1
ATOM 656 N N . PHE A 1 92 ? 3.683 16.505 0.980 1.00 79.75 92 PHE A N 1
ATOM 657 C CA . PHE A 1 92 ? 3.637 17.741 0.186 1.00 79.75 92 PHE A CA 1
ATOM 658 C C . PHE A 1 92 ? 4.931 18.565 0.252 1.00 79.75 92 PHE A C 1
ATOM 660 O O . PHE A 1 92 ? 5.280 19.226 -0.724 1.00 79.75 92 PHE A O 1
ATOM 667 N N . PHE A 1 93 ? 5.644 18.525 1.379 1.00 81.19 93 PHE A N 1
ATOM 668 C CA . PHE A 1 93 ? 6.887 19.278 1.586 1.00 81.19 93 PHE A CA 1
ATOM 669 C C . PHE A 1 93 ? 8.158 18.422 1.468 1.00 81.19 93 PHE A C 1
ATOM 671 O O . PHE A 1 93 ? 9.257 18.910 1.742 1.00 81.19 93 PHE A O 1
ATOM 678 N N . ALA A 1 94 ? 8.038 17.149 1.083 1.00 72.62 94 ALA A N 1
ATOM 679 C CA . ALA A 1 94 ? 9.179 16.252 0.986 1.00 72.62 94 ALA A CA 1
ATOM 680 C C . ALA A 1 94 ? 10.105 16.671 -0.171 1.00 72.62 94 ALA A C 1
ATOM 682 O O . ALA A 1 94 ? 9.630 16.941 -1.278 1.00 72.62 94 ALA A O 1
ATOM 683 N N . PRO A 1 95 ? 11.435 16.700 0.041 1.00 70.81 95 PRO A N 1
ATOM 684 C CA . PRO A 1 95 ? 12.371 16.921 -1.050 1.00 70.81 95 PRO A CA 1
ATOM 685 C C . PRO A 1 95 ? 12.295 15.765 -2.065 1.00 70.81 95 PRO A C 1
ATOM 687 O O . PRO A 1 95 ? 11.979 14.631 -1.683 1.00 70.81 95 PRO A O 1
ATOM 690 N N . PRO A 1 96 ? 12.626 16.013 -3.347 1.00 66.00 96 PRO A N 1
ATOM 691 C CA . PRO A 1 96 ? 12.649 14.969 -4.364 1.00 66.00 96 PRO A CA 1
ATOM 692 C C . PRO A 1 96 ? 13.530 13.806 -3.910 1.00 66.00 96 PRO A C 1
ATOM 694 O O . PRO A 1 96 ? 14.679 14.009 -3.509 1.00 66.00 96 PRO A O 1
ATOM 697 N N . THR A 1 97 ? 13.004 12.581 -3.968 1.00 61.72 97 THR A N 1
ATOM 698 C CA . THR A 1 97 ? 13.803 11.410 -3.600 1.00 61.72 97 THR A CA 1
ATOM 699 C C . THR A 1 97 ? 14.927 11.235 -4.626 1.00 61.72 97 THR A C 1
ATOM 701 O O . THR A 1 97 ? 14.640 11.155 -5.825 1.00 61.72 97 THR A O 1
ATOM 704 N N . PRO A 1 98 ? 16.203 11.165 -4.202 1.00 56.69 98 PRO A N 1
ATOM 705 C CA . PRO A 1 98 ? 17.302 10.933 -5.124 1.00 56.69 98 PRO A CA 1
ATOM 706 C C . PRO A 1 98 ? 17.130 9.581 -5.820 1.00 56.69 98 PRO A C 1
ATOM 708 O O . PRO A 1 98 ? 16.880 8.557 -5.182 1.00 56.69 98 PRO A O 1
ATOM 711 N N . LEU A 1 99 ? 17.286 9.577 -7.144 1.00 56.97 99 LEU A N 1
ATOM 712 C CA . LEU A 1 99 ? 17.273 8.354 -7.940 1.00 56.97 99 LEU A CA 1
ATOM 713 C C . LEU A 1 99 ? 18.392 7.428 -7.455 1.00 56.97 99 LEU A C 1
ATOM 715 O O . LEU A 1 99 ? 19.572 7.786 -7.518 1.00 56.97 99 LEU A O 1
ATOM 719 N N . VAL A 1 100 ? 18.039 6.224 -7.002 1.00 56.41 100 VAL A N 1
ATOM 720 C CA . VAL A 1 100 ? 19.035 5.202 -6.671 1.00 56.41 100 VAL A CA 1
ATOM 721 C C . VAL A 1 100 ? 19.808 4.872 -7.949 1.00 56.41 100 VAL A C 1
ATOM 723 O O . VAL A 1 100 ? 19.262 4.324 -8.910 1.00 56.41 100 VAL A O 1
ATOM 726 N N . LYS A 1 101 ? 21.102 5.213 -7.981 1.00 52.81 101 LYS A N 1
ATOM 727 C CA . LYS A 1 101 ? 22.010 4.796 -9.055 1.00 52.81 101 LYS A CA 1
ATOM 728 C C . LYS A 1 101 ? 22.195 3.281 -8.973 1.00 52.81 101 LYS A C 1
ATOM 730 O O . LYS A 1 101 ? 23.032 2.790 -8.227 1.00 52.81 101 LYS A O 1
ATOM 735 N N . SER A 1 102 ? 21.414 2.541 -9.751 1.00 55.28 102 SER A N 1
ATOM 736 C CA . SER A 1 102 ? 21.639 1.110 -9.947 1.00 55.28 102 SER A CA 1
ATOM 737 C C . SER A 1 102 ? 22.794 0.883 -10.931 1.00 55.28 102 SER A C 1
ATOM 739 O O . SER A 1 102 ? 22.818 1.480 -12.013 1.00 55.28 102 SER A O 1
ATOM 741 N N . GLU A 1 103 ? 23.733 0.015 -10.548 1.00 55.53 103 GLU A N 1
ATOM 742 C CA . GLU A 1 103 ? 24.916 -0.388 -11.323 1.00 55.53 103 GLU A CA 1
ATOM 743 C C . GLU A 1 103 ? 24.542 -1.002 -12.686 1.00 55.53 103 GLU A C 1
ATOM 745 O O . GLU A 1 103 ? 23.543 -1.711 -12.813 1.00 55.53 103 GLU A O 1
ATOM 750 N N . GLY A 1 104 ? 25.354 -0.713 -13.709 1.00 52.97 104 GLY A N 1
ATOM 751 C CA . GLY A 1 104 ? 25.071 -0.896 -15.142 1.00 52.97 104 GLY A CA 1
ATOM 752 C C . GLY A 1 104 ? 25.154 -2.316 -15.718 1.00 52.97 104 GLY A C 1
ATOM 753 O O . GLY A 1 104 ? 25.413 -2.454 -16.909 1.00 52.97 104 GLY A O 1
ATOM 754 N N . ALA A 1 105 ? 24.932 -3.367 -14.927 1.00 60.88 105 ALA A N 1
ATOM 755 C CA . ALA A 1 105 ? 24.821 -4.732 -15.455 1.00 60.88 105 ALA A CA 1
ATOM 756 C C . ALA A 1 105 ? 23.355 -5.094 -15.747 1.00 60.88 105 ALA A C 1
ATOM 758 O O . ALA A 1 105 ? 22.447 -4.608 -15.072 1.00 60.88 105 ALA A O 1
ATOM 759 N N . ALA A 1 106 ? 23.109 -5.977 -16.723 1.00 67.88 106 ALA A N 1
ATOM 760 C CA . ALA A 1 106 ? 21.780 -6.540 -16.961 1.00 67.88 106 ALA A CA 1
ATOM 761 C C . ALA A 1 106 ? 21.304 -7.283 -15.700 1.00 67.88 106 ALA A C 1
ATOM 763 O O . ALA A 1 106 ? 21.746 -8.395 -15.410 1.00 67.88 106 ALA A O 1
ATOM 764 N N . LEU A 1 107 ? 20.435 -6.644 -14.915 1.00 76.69 107 LEU A N 1
ATOM 765 C CA . LEU A 1 107 ? 19.940 -7.216 -13.671 1.00 76.69 107 LEU A CA 1
ATOM 766 C C . LEU A 1 107 ? 18.982 -8.368 -13.974 1.00 76.69 107 LEU A C 1
ATOM 768 O O . LEU A 1 107 ? 18.039 -8.228 -14.754 1.00 76.69 107 LEU A O 1
ATOM 772 N N . GLY A 1 108 ? 19.214 -9.509 -13.326 1.00 86.62 108 GLY A N 1
ATOM 773 C CA . GLY A 1 108 ? 18.274 -10.624 -13.356 1.00 86.62 108 GLY A CA 1
ATOM 774 C C . GLY A 1 108 ? 16.979 -10.311 -12.582 1.00 86.62 108 GLY A C 1
ATOM 775 O O . GLY A 1 108 ? 16.992 -9.462 -11.683 1.00 86.62 108 GLY A O 1
ATOM 776 N N . PRO A 1 109 ? 15.882 -11.050 -12.843 1.00 88.62 109 PRO A N 1
ATOM 777 C CA . PRO A 1 109 ? 14.574 -10.825 -12.214 1.00 88.62 109 PRO A CA 1
ATOM 778 C C . PRO A 1 109 ? 14.632 -10.830 -10.683 1.00 88.62 109 PRO A C 1
ATOM 780 O O . PRO A 1 109 ? 14.015 -9.999 -10.027 1.00 88.62 109 PRO A O 1
ATOM 783 N N . ARG A 1 110 ? 15.449 -11.715 -10.097 1.00 92.62 110 ARG A N 1
ATOM 784 C CA . ARG A 1 110 ? 15.634 -11.807 -8.641 1.00 92.62 110 ARG A CA 1
ATOM 785 C C . ARG A 1 110 ? 16.191 -10.518 -8.030 1.00 92.62 110 ARG A C 1
ATOM 787 O O . ARG A 1 110 ? 15.760 -10.127 -6.951 1.00 92.62 110 ARG A O 1
ATOM 794 N N . ARG A 1 111 ? 17.147 -9.857 -8.694 1.00 90.25 111 ARG A N 1
ATOM 795 C CA . ARG A 1 111 ? 17.744 -8.610 -8.184 1.00 90.25 111 ARG A CA 1
ATOM 796 C C . ARG A 1 111 ? 16.765 -7.444 -8.329 1.00 90.25 111 ARG A C 1
ATOM 798 O O . ARG A 1 111 ? 16.681 -6.637 -7.414 1.00 90.25 111 ARG A O 1
ATOM 805 N N . LEU A 1 112 ? 15.977 -7.414 -9.406 1.00 91.81 112 LEU A N 1
ATOM 806 C CA . LEU A 1 112 ? 14.892 -6.442 -9.598 1.00 91.81 112 LEU A CA 1
ATOM 807 C C . LEU A 1 112 ? 13.777 -6.600 -8.557 1.00 91.81 112 LEU A C 1
ATOM 809 O O . LEU A 1 112 ? 13.309 -5.599 -8.019 1.00 91.81 112 LEU A O 1
ATOM 813 N N . PHE A 1 113 ? 13.409 -7.840 -8.227 1.00 95.38 113 PHE A N 1
ATOM 814 C CA . PHE A 1 113 ? 12.487 -8.148 -7.134 1.00 95.38 113 PHE A CA 1
ATOM 815 C C . PHE A 1 113 ? 13.038 -7.695 -5.783 1.00 95.38 113 PHE A C 1
ATOM 817 O O . PHE A 1 113 ? 12.352 -6.997 -5.046 1.00 95.38 113 PHE A O 1
ATOM 824 N N . MET A 1 114 ? 14.296 -8.021 -5.472 1.00 93.88 114 MET A N 1
ATOM 825 C CA . MET A 1 114 ? 14.929 -7.583 -4.224 1.00 93.88 114 MET A CA 1
ATOM 826 C C . MET A 1 114 ? 15.047 -6.062 -4.121 1.00 93.88 114 MET A C 1
ATOM 828 O O . MET A 1 114 ? 14.899 -5.536 -3.027 1.00 93.88 114 MET A O 1
ATOM 832 N N . GLN A 1 115 ? 15.266 -5.347 -5.228 1.00 91.50 115 GLN A N 1
ATOM 833 C CA . GLN A 1 115 ? 15.217 -3.884 -5.225 1.00 91.50 115 GLN A CA 1
ATOM 834 C C . GLN A 1 115 ? 13.833 -3.378 -4.811 1.00 91.50 115 GLN A C 1
ATOM 836 O O . GLN A 1 115 ? 13.750 -2.612 -3.861 1.00 91.50 115 GLN A O 1
ATOM 841 N N . GLY A 1 116 ? 12.758 -3.846 -5.458 1.00 92.69 116 GLY A N 1
ATOM 842 C CA . GLY A 1 116 ? 11.393 -3.447 -5.091 1.00 92.69 116 GLY A CA 1
ATOM 843 C C . GLY A 1 116 ? 11.061 -3.791 -3.639 1.00 92.69 116 GLY A C 1
ATOM 844 O O . GLY A 1 116 ? 10.639 -2.931 -2.872 1.00 92.69 116 GLY A O 1
ATOM 845 N N . PHE A 1 117 ? 11.357 -5.027 -3.234 1.00 94.62 117 PHE A N 1
ATOM 846 C CA . PHE A 1 117 ? 11.087 -5.509 -1.884 1.00 94.62 117 PHE A CA 1
ATOM 847 C C . PHE A 1 117 ? 11.844 -4.721 -0.815 1.00 94.62 117 PHE A C 1
ATOM 849 O O . PHE A 1 117 ? 11.245 -4.313 0.175 1.00 94.62 117 PHE A O 1
ATOM 856 N N . LEU A 1 118 ? 13.150 -4.493 -0.992 1.00 91.19 118 LEU A N 1
ATOM 857 C CA . LEU A 1 118 ? 13.962 -3.773 -0.010 1.00 91.19 118 LEU A CA 1
ATOM 858 C C . LEU A 1 118 ? 13.636 -2.283 0.013 1.00 91.19 118 LEU A C 1
ATOM 860 O O . LEU A 1 118 ? 13.568 -1.716 1.096 1.00 91.19 118 LEU A O 1
ATOM 864 N N . THR A 1 119 ? 13.402 -1.653 -1.141 1.00 89.44 119 THR A N 1
ATOM 865 C CA . THR A 1 119 ? 12.998 -0.241 -1.204 1.00 89.44 119 THR A CA 1
ATOM 866 C C . THR A 1 119 ? 11.680 -0.012 -0.473 1.00 89.44 119 THR A C 1
ATOM 868 O O . THR A 1 119 ? 11.576 0.937 0.300 1.00 89.44 119 THR A O 1
ATOM 871 N N . SER A 1 120 ? 10.712 -0.904 -0.668 1.00 90.69 120 SER A N 1
ATOM 872 C CA . SER A 1 120 ? 9.408 -0.823 -0.018 1.00 90.69 120 SER A CA 1
ATOM 873 C C . SER A 1 120 ? 9.476 -1.195 1.467 1.00 90.69 120 SER A C 1
ATOM 875 O O . SER A 1 120 ? 8.996 -0.456 2.323 1.00 90.69 120 SER A O 1
ATOM 877 N N . SER A 1 121 ? 10.184 -2.275 1.819 1.00 87.62 121 SER A N 1
ATOM 878 C CA . SER A 1 121 ? 10.351 -2.719 3.214 1.00 87.62 121 SER A CA 1
ATOM 879 C C . SER A 1 121 ? 11.135 -1.726 4.070 1.00 87.62 121 SER A C 1
ATOM 881 O O . SER A 1 121 ? 10.851 -1.581 5.256 1.00 87.62 121 SER A O 1
ATOM 883 N N . ALA A 1 122 ? 12.116 -1.035 3.482 1.00 83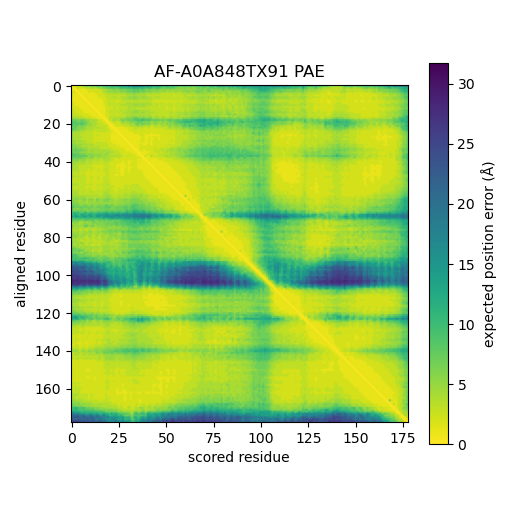.00 122 ALA A N 1
ATOM 884 C CA . ALA A 1 122 ? 12.892 0.002 4.154 1.00 83.00 122 ALA A CA 1
ATOM 885 C C . ALA A 1 122 ? 12.102 1.301 4.365 1.00 83.00 122 ALA A C 1
ATOM 887 O O . ALA A 1 122 ? 12.638 2.227 4.970 1.00 83.00 122 ALA A O 1
ATOM 888 N N . ASN A 1 123 ? 10.858 1.382 3.881 1.00 79.94 123 ASN A N 1
ATOM 889 C CA . ASN A 1 123 ? 9.955 2.484 4.156 1.00 79.94 123 ASN A CA 1
ATOM 890 C C . ASN A 1 123 ? 9.102 2.176 5.406 1.00 79.94 123 ASN A C 1
ATOM 892 O O . ASN A 1 123 ? 8.016 1.602 5.279 1.00 79.94 123 ASN A O 1
ATOM 896 N N . PRO A 1 124 ? 9.539 2.557 6.625 1.00 71.06 124 PRO A N 1
ATOM 897 C CA . PRO A 1 124 ? 8.753 2.317 7.834 1.00 71.06 124 PRO A CA 1
ATOM 898 C C . PRO A 1 124 ? 7.411 3.059 7.817 1.00 71.06 124 PRO A C 1
ATOM 900 O O . PRO A 1 124 ? 6.492 2.677 8.538 1.00 71.06 124 PRO A O 1
ATOM 903 N N . GLU A 1 125 ? 7.276 4.104 6.998 1.00 77.19 125 GLU A N 1
ATOM 904 C CA . GLU A 1 125 ? 6.081 4.945 6.942 1.00 77.19 125 GLU A CA 1
ATOM 905 C C . GLU A 1 125 ? 4.866 4.178 6.435 1.00 77.19 125 GLU A C 1
ATOM 907 O O . GLU A 1 125 ? 3.754 4.453 6.872 1.00 77.19 125 GLU A O 1
ATOM 912 N N . ALA A 1 126 ? 5.065 3.177 5.577 1.00 85.00 126 ALA A N 1
ATOM 913 C CA . ALA A 1 126 ? 3.972 2.395 5.018 1.00 85.00 126 ALA A CA 1
ATOM 914 C C . ALA A 1 126 ? 3.237 1.567 6.091 1.00 85.00 126 ALA A C 1
ATOM 916 O O . ALA A 1 126 ? 2.008 1.541 6.114 1.00 85.00 126 ALA A O 1
ATOM 917 N N . VAL A 1 127 ? 3.953 0.980 7.061 1.00 87.19 127 VAL A N 1
ATOM 918 C CA . VAL A 1 127 ? 3.320 0.269 8.192 1.00 87.19 127 VAL A CA 1
ATOM 919 C C . VAL A 1 127 ? 2.454 1.220 9.016 1.00 87.19 127 VAL A C 1
ATOM 921 O O . VAL A 1 127 ? 1.309 0.896 9.333 1.00 87.19 127 VAL A O 1
ATOM 924 N N . PHE A 1 128 ? 2.977 2.405 9.346 1.00 88.12 128 PHE A N 1
ATOM 925 C CA . PHE A 1 128 ? 2.228 3.414 10.097 1.00 88.12 128 PHE A CA 1
ATOM 926 C C . PHE A 1 128 ? 1.049 3.965 9.296 1.00 88.12 128 PHE A C 1
ATOM 928 O O . PHE A 1 128 ? -0.021 4.174 9.861 1.00 88.12 128 PHE A O 1
ATOM 935 N N . PHE A 1 129 ? 1.207 4.133 7.984 1.00 90.50 129 PHE A N 1
ATOM 936 C CA . PHE A 1 129 ? 0.129 4.512 7.083 1.00 90.50 129 PHE A CA 1
ATOM 937 C C . PHE A 1 129 ? -1.007 3.487 7.112 1.00 90.50 129 PHE A C 1
ATOM 939 O O . PHE A 1 129 ? -2.147 3.869 7.360 1.00 90.50 129 PHE A O 1
ATOM 946 N N . PHE A 1 130 ? -0.727 2.188 6.957 1.00 92.50 130 PHE A N 1
ATOM 947 C CA . PHE A 1 130 ? -1.768 1.155 7.037 1.00 92.50 130 PHE A CA 1
ATOM 948 C C . PHE A 1 130 ? -2.401 1.076 8.429 1.00 92.50 130 PHE A C 1
ATOM 950 O O . PHE A 1 130 ? -3.624 0.976 8.543 1.00 92.50 130 PHE A O 1
ATOM 957 N N . ALA A 1 131 ? -1.590 1.190 9.484 1.00 90.50 131 ALA A N 1
ATOM 958 C CA . ALA A 1 131 ? -2.068 1.221 10.863 1.00 90.50 131 ALA A CA 1
ATOM 959 C C . ALA A 1 131 ? -2.954 2.443 11.155 1.00 90.50 131 ALA A C 1
ATOM 961 O O . ALA A 1 131 ? -3.850 2.356 11.988 1.00 90.50 131 ALA A O 1
ATOM 962 N N . ALA A 1 132 ? -2.737 3.565 10.467 1.00 91.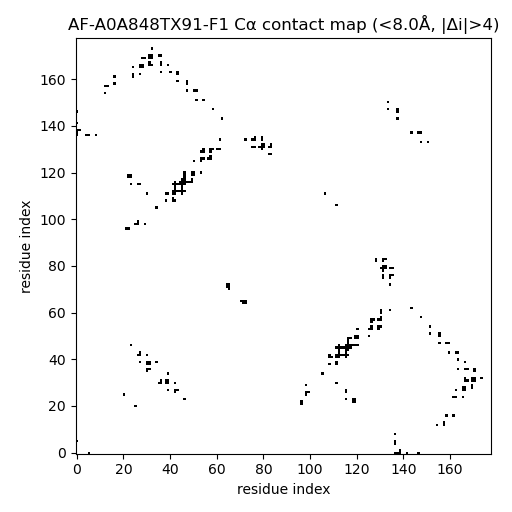25 132 ALA A N 1
ATOM 963 C CA . ALA A 1 132 ? -3.539 4.775 10.596 1.00 91.25 132 ALA A CA 1
ATOM 964 C C . ALA A 1 132 ? -4.788 4.763 9.701 1.00 91.25 132 ALA A C 1
ATOM 966 O O . ALA A 1 132 ? -5.843 5.244 10.120 1.00 91.25 132 ALA A O 1
ATOM 967 N N . LEU A 1 133 ? -4.674 4.215 8.487 1.00 93.50 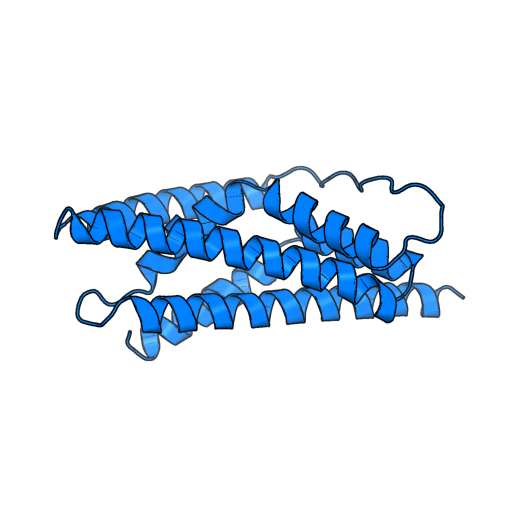133 LEU A N 1
ATOM 968 C CA . LEU A 1 133 ? -5.706 4.231 7.452 1.00 93.50 133 LEU A CA 1
ATOM 969 C C . LEU A 1 133 ? -6.766 3.150 7.670 1.00 93.50 133 LEU A C 1
ATOM 971 O O . LEU A 1 133 ? -7.954 3.459 7.684 1.00 93.50 133 LEU A O 1
ATOM 975 N N . PHE A 1 134 ? -6.367 1.886 7.841 1.00 93.25 134 PHE A N 1
ATOM 976 C CA . PHE A 1 134 ? -7.316 0.766 7.886 1.00 93.25 134 PHE A CA 1
ATOM 977 C C . PHE A 1 134 ? -8.372 0.900 8.989 1.00 93.25 134 PHE A C 1
ATOM 979 O O . PHE A 1 134 ? -9.549 0.697 8.683 1.00 93.25 134 PHE A O 1
ATOM 986 N N . PRO A 1 135 ? -8.028 1.298 10.233 1.00 91.12 135 PRO A N 1
ATOM 987 C CA . PRO A 1 135 ? -9.018 1.461 11.292 1.00 91.12 135 PRO A CA 1
ATOM 988 C C . PRO A 1 135 ? -10.156 2.399 10.912 1.00 91.12 135 PRO A C 1
ATOM 990 O O . PRO A 1 135 ? -11.288 2.136 11.304 1.00 91.12 135 PRO A O 1
ATOM 993 N N . GLN A 1 136 ? -9.887 3.452 10.128 1.00 91.81 136 GLN A N 1
ATOM 994 C CA . GLN A 1 136 ? -10.890 4.456 9.752 1.00 91.81 136 GLN A CA 1
ATOM 995 C C . GLN A 1 136 ? -12.060 3.844 8.981 1.00 91.81 136 GLN A C 1
ATOM 997 O O . GLN A 1 136 ? -13.196 4.287 9.134 1.00 91.81 136 GLN A O 1
ATOM 1002 N N . PHE A 1 137 ? -11.790 2.782 8.222 1.00 93.06 137 PHE A N 1
ATOM 1003 C CA . PHE A 1 137 ? -12.750 2.126 7.335 1.00 93.06 137 PHE A CA 1
ATOM 1004 C C . PHE A 1 137 ? -13.256 0.785 7.876 1.00 93.06 137 PHE A C 1
ATOM 1006 O O . PHE A 1 137 ? -13.947 0.046 7.174 1.00 93.06 137 PHE A O 1
ATOM 1013 N N . ILE A 1 138 ? -12.942 0.475 9.136 1.00 91.44 138 ILE A N 1
ATOM 1014 C CA . ILE A 1 138 ? -13.429 -0.718 9.822 1.00 91.44 138 ILE A CA 1
ATOM 1015 C C . ILE A 1 138 ? -14.705 -0.401 10.603 1.00 91.44 138 ILE A C 1
ATOM 1017 O O . ILE A 1 138 ? -14.786 0.564 11.376 1.00 91.44 138 ILE A O 1
ATOM 1021 N N . ASP A 1 139 ? -15.681 -1.286 10.416 1.00 89.62 139 ASP A N 1
ATOM 1022 C CA . ASP A 1 139 ? -16.893 -1.384 11.216 1.00 89.62 139 ASP A CA 1
ATOM 1023 C C . ASP A 1 139 ? -16.637 -2.289 12.437 1.00 89.62 139 ASP A C 1
ATOM 1025 O O . ASP A 1 139 ? -16.324 -3.473 12.246 1.00 89.62 139 ASP A O 1
ATOM 1029 N N . PRO A 1 140 ? -16.752 -1.762 13.674 1.00 83.81 140 PRO A N 1
ATOM 1030 C CA . PRO A 1 140 ? -16.512 -2.528 14.895 1.00 83.81 140 PRO A CA 1
ATOM 1031 C C . PRO A 1 140 ? -17.550 -3.628 15.144 1.00 83.81 140 PRO A C 1
ATOM 1033 O O . PRO A 1 140 ? -17.271 -4.549 15.906 1.00 83.81 140 PRO A O 1
ATOM 1036 N N . GLY A 1 141 ? -18.734 -3.550 14.528 1.00 86.31 141 GLY A N 1
ATOM 1037 C CA . GLY A 1 141 ? -19.795 -4.547 14.687 1.00 86.31 141 GLY A CA 1
ATOM 1038 C C . GLY A 1 141 ? -19.615 -5.798 13.821 1.00 86.31 141 GLY A C 1
ATOM 1039 O O . GLY A 1 141 ? -20.399 -6.736 13.939 1.00 86.31 141 GLY A O 1
ATOM 1040 N N . ALA A 1 142 ? -18.606 -5.827 12.946 1.00 88.81 142 ALA A N 1
ATOM 1041 C CA . ALA A 1 142 ? -18.386 -6.900 11.981 1.00 88.81 142 ALA A CA 1
ATOM 1042 C C . ALA A 1 142 ? -17.017 -7.575 12.156 1.00 88.81 142 ALA A C 1
ATOM 1044 O O . ALA A 1 142 ? -16.081 -7.013 12.724 1.00 88.81 142 ALA A O 1
ATOM 1045 N N . ALA A 1 143 ? -16.875 -8.790 11.618 1.00 90.12 143 ALA A N 1
ATOM 1046 C CA . ALA A 1 143 ? -15.621 -9.537 11.677 1.00 90.12 143 ALA A CA 1
ATOM 1047 C C . ALA A 1 143 ? -14.461 -8.753 11.031 1.00 90.12 143 ALA A C 1
ATOM 1049 O O . ALA A 1 143 ? -14.582 -8.239 9.916 1.00 90.12 143 ALA A O 1
ATOM 1050 N N . LEU A 1 144 ? -13.322 -8.681 11.723 1.00 89.50 144 LEU A N 1
ATOM 1051 C CA . LEU A 1 144 ? -12.167 -7.881 11.301 1.00 89.50 144 LEU A CA 1
ATOM 1052 C C . LEU A 1 144 ? -11.450 -8.468 10.073 1.00 89.50 144 LEU A C 1
ATOM 1054 O O . LEU A 1 144 ? -11.096 -7.732 9.156 1.00 89.50 144 LEU A O 1
ATOM 1058 N N . GLY A 1 145 ? -11.265 -9.792 10.034 1.00 91.25 145 GLY A N 1
ATOM 1059 C CA . GLY A 1 145 ? -10.486 -10.484 8.996 1.00 91.25 145 GLY A CA 1
ATOM 1060 C C . GLY A 1 145 ? -10.947 -10.190 7.560 1.00 91.25 145 GLY A C 1
ATOM 1061 O O . GLY A 1 145 ? -10.137 -9.716 6.764 1.00 91.25 145 GLY A O 1
ATOM 1062 N N . PRO A 1 146 ? -12.237 -10.391 7.218 1.00 94.19 146 PRO A N 1
ATOM 1063 C CA . PRO A 1 146 ? -12.748 -10.081 5.883 1.00 94.19 146 PRO A CA 1
ATOM 1064 C C . PRO A 1 146 ? -12.599 -8.603 5.505 1.00 94.19 146 PRO A C 1
ATOM 1066 O O . PRO A 1 146 ? -12.294 -8.290 4.358 1.00 94.19 146 PRO A O 1
ATOM 1069 N N . GLN A 1 147 ? -12.773 -7.690 6.466 1.00 94.00 147 GLN A N 1
ATOM 1070 C CA . GLN A 1 147 ? -12.631 -6.253 6.223 1.00 94.00 147 GLN A CA 1
ATOM 1071 C C . GLN A 1 147 ? -11.176 -5.894 5.900 1.00 94.00 147 GLN A C 1
ATOM 1073 O O . GLN A 1 147 ? -10.926 -5.235 4.896 1.00 94.00 147 GLN A O 1
ATOM 1078 N N . LEU A 1 148 ? -10.215 -6.392 6.686 1.00 93.50 148 LEU A N 1
ATOM 1079 C CA . LEU A 1 148 ? -8.786 -6.204 6.417 1.00 93.50 148 LEU A CA 1
ATOM 1080 C C . LEU A 1 148 ? -8.362 -6.810 5.077 1.00 93.50 148 LEU A C 1
ATOM 1082 O O . LEU A 1 148 ? -7.585 -6.190 4.356 1.00 93.50 148 LEU A O 1
ATOM 1086 N N . PHE A 1 149 ? -8.892 -7.984 4.723 1.00 95.00 149 PHE A N 1
ATOM 1087 C CA 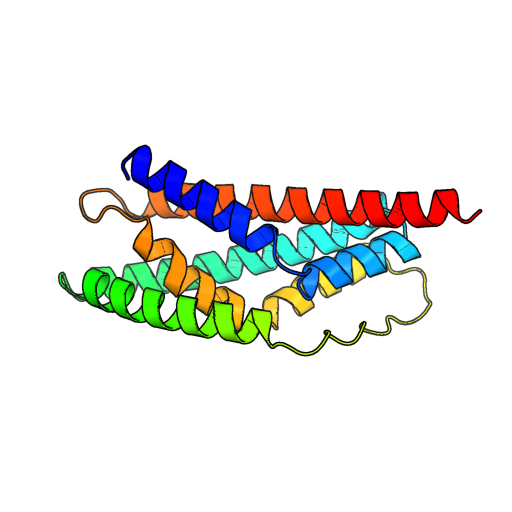. PHE A 1 149 ? -8.620 -8.604 3.428 1.00 95.00 149 PHE A CA 1
ATOM 1088 C C . PHE A 1 149 ? -9.112 -7.732 2.269 1.00 95.00 149 PHE A C 1
ATOM 1090 O O . PHE A 1 149 ? -8.354 -7.485 1.337 1.00 95.00 149 PHE A O 1
ATOM 1097 N N . ILE A 1 150 ? -10.347 -7.222 2.337 1.00 95.56 150 ILE A N 1
ATOM 1098 C CA . ILE A 1 150 ? -10.910 -6.352 1.294 1.00 95.56 150 ILE A CA 1
ATOM 1099 C C . ILE A 1 150 ? -10.100 -5.059 1.164 1.00 95.56 150 ILE A C 1
ATOM 1101 O O . ILE A 1 150 ? -9.755 -4.679 0.045 1.00 95.56 150 ILE A O 1
ATOM 1105 N N . LEU A 1 151 ? -9.770 -4.401 2.282 1.00 95.81 151 LEU A N 1
ATOM 1106 C CA . LEU A 1 151 ? -8.963 -3.176 2.280 1.00 95.81 151 LEU A CA 1
ATOM 1107 C C . LEU A 1 151 ? -7.572 -3.444 1.681 1.00 95.81 151 LEU A C 1
ATOM 1109 O O . LEU A 1 151 ? -7.186 -2.807 0.705 1.00 95.81 151 LEU A O 1
ATOM 1113 N N . GLY A 1 152 ? -6.851 -4.444 2.194 1.00 96.06 152 GLY A N 1
ATOM 1114 C CA . GLY A 1 152 ? -5.512 -4.788 1.716 1.00 96.06 152 GLY A CA 1
ATOM 1115 C C . GLY A 1 152 ? -5.486 -5.202 0.243 1.00 96.06 152 GLY A C 1
ATOM 1116 O O . GLY A 1 152 ? -4.691 -4.674 -0.530 1.00 96.06 152 GLY A O 1
ATOM 1117 N N . ALA A 1 153 ? -6.393 -6.087 -0.180 1.00 96.44 153 ALA A N 1
ATOM 1118 C CA . ALA A 1 153 ? -6.477 -6.528 -1.571 1.00 96.44 153 ALA A CA 1
ATOM 1119 C C . ALA A 1 153 ? -6.794 -5.365 -2.521 1.00 96.44 153 ALA A C 1
ATOM 1121 O O . ALA A 1 153 ? -6.166 -5.238 -3.569 1.00 96.44 153 ALA A O 1
ATOM 1122 N N . THR A 1 154 ? -7.725 -4.487 -2.137 1.00 96.12 154 THR A N 1
ATOM 1123 C CA . THR A 1 154 ? -8.072 -3.305 -2.936 1.00 96.12 154 THR A CA 1
ATOM 1124 C C . THR A 1 154 ? -6.873 -2.365 -3.067 1.00 96.12 154 THR A C 1
ATOM 1126 O O . THR A 1 154 ? -6.566 -1.935 -4.177 1.00 96.12 154 THR A O 1
ATOM 1129 N N . TYR A 1 155 ? -6.152 -2.091 -1.974 1.00 96.12 155 TYR A N 1
ATOM 1130 C CA . TYR A 1 155 ? -4.936 -1.277 -2.028 1.00 96.12 155 TYR A CA 1
ATOM 1131 C C . TYR A 1 155 ? -3.893 -1.877 -2.974 1.00 96.12 155 TYR A C 1
ATOM 1133 O O . TYR A 1 155 ? -3.371 -1.165 -3.824 1.00 96.12 155 TYR A O 1
ATOM 1141 N N . LEU A 1 156 ? -3.610 -3.181 -2.866 1.00 96.31 156 LEU A N 1
ATOM 1142 C CA . LEU A 1 156 ? -2.604 -3.852 -3.701 1.00 96.31 156 LEU A CA 1
ATOM 1143 C C . LEU A 1 156 ? -2.963 -3.819 -5.188 1.00 96.31 156 LEU A C 1
ATOM 1145 O O . LEU A 1 156 ? -2.076 -3.703 -6.030 1.00 96.31 156 LEU A O 1
ATOM 1149 N N . VAL A 1 157 ? -4.255 -3.905 -5.520 1.00 96.19 157 VAL A N 1
ATOM 1150 C CA . VAL A 1 157 ? -4.720 -3.749 -6.903 1.00 96.19 157 VAL A CA 1
ATOM 1151 C C . VAL A 1 157 ? -4.450 -2.331 -7.398 1.00 96.19 157 VAL A C 1
ATOM 1153 O O . VAL A 1 157 ? -3.888 -2.175 -8.478 1.00 96.19 157 VAL A O 1
ATOM 1156 N N . PHE A 1 158 ? -4.800 -1.304 -6.620 1.00 94.81 158 PHE A N 1
ATOM 1157 C CA . PHE A 1 158 ? -4.512 0.087 -6.983 1.00 94.81 158 PHE A CA 1
ATOM 1158 C C . PHE A 1 158 ? -3.012 0.329 -7.162 1.00 94.81 158 PHE A C 1
ATOM 1160 O O . PHE A 1 158 ? -2.597 0.853 -8.193 1.00 94.81 158 PHE A O 1
ATOM 1167 N N . ASP A 1 159 ? -2.207 -0.109 -6.200 1.00 94.88 159 ASP A N 1
ATOM 1168 C CA . ASP A 1 159 ? -0.755 0.037 -6.218 1.00 94.88 159 ASP A CA 1
ATOM 1169 C C . ASP A 1 159 ? -0.136 -0.656 -7.440 1.00 94.88 159 ASP A C 1
ATOM 1171 O O . ASP A 1 159 ? 0.567 -0.039 -8.241 1.00 94.88 159 ASP A O 1
ATOM 1175 N N . GLY A 1 160 ? -0.506 -1.917 -7.677 1.00 96.12 160 GLY A N 1
ATOM 1176 C CA . GLY A 1 160 ? -0.057 -2.679 -8.837 1.00 96.12 160 GLY A CA 1
ATOM 1177 C C . GLY A 1 160 ? -0.453 -2.031 -10.166 1.00 96.12 160 GLY A C 1
ATOM 1178 O O . GLY A 1 160 ? 0.373 -1.947 -11.076 1.00 96.12 160 GLY A O 1
ATOM 1179 N N . LEU A 1 161 ? -1.688 -1.527 -10.282 1.00 95.81 161 LEU A N 1
ATOM 1180 C CA . LEU A 1 161 ? -2.144 -0.810 -11.475 1.00 95.81 161 LEU A CA 1
ATOM 1181 C C . LEU A 1 161 ? -1.329 0.464 -11.707 1.00 95.81 161 LEU A C 1
ATOM 1183 O O . LEU A 1 161 ? -0.885 0.699 -12.829 1.00 95.81 161 LEU A O 1
ATOM 1187 N N . ILE A 1 162 ? -1.088 1.259 -10.664 1.00 95.00 162 ILE A N 1
ATOM 1188 C CA . ILE A 1 162 ? -0.289 2.485 -10.759 1.00 95.00 162 ILE A CA 1
ATOM 1189 C C . ILE A 1 162 ? 1.152 2.164 -11.161 1.00 95.00 162 ILE A C 1
ATOM 1191 O O . ILE A 1 162 ? 1.676 2.792 -12.080 1.00 95.00 162 ILE A O 1
ATOM 1195 N N . LEU A 1 163 ? 1.779 1.150 -10.561 1.00 95.19 163 LEU A N 1
ATOM 1196 C CA . LEU A 1 163 ? 3.131 0.716 -10.927 1.00 95.19 163 LEU A CA 1
ATOM 1197 C C . LEU A 1 163 ? 3.216 0.296 -12.399 1.00 95.19 163 LEU A C 1
ATOM 1199 O O . LEU A 1 163 ? 4.141 0.705 -13.104 1.00 95.19 163 LEU A O 1
ATOM 1203 N N . VAL A 1 164 ? 2.242 -0.478 -12.886 1.00 95.31 164 VAL A N 1
ATOM 1204 C CA . VAL A 1 164 ? 2.180 -0.885 -14.297 1.00 95.31 164 VAL A CA 1
ATOM 1205 C C . VAL A 1 164 ? 1.970 0.324 -15.209 1.00 95.31 164 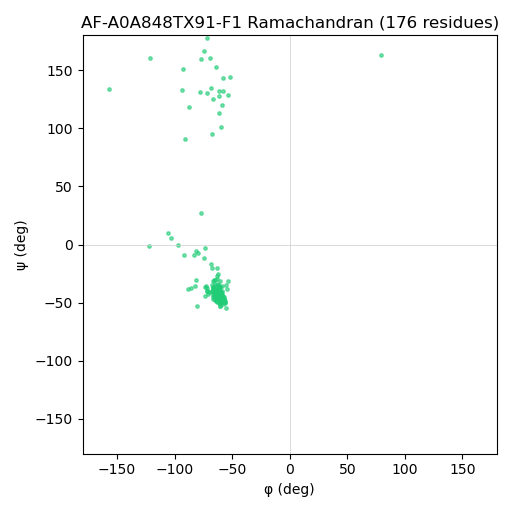VAL A C 1
ATOM 1207 O O . VAL A 1 164 ? 2.686 0.458 -16.199 1.00 95.31 164 VAL A O 1
ATOM 1210 N N . LEU A 1 165 ? 1.048 1.232 -14.877 1.00 94.69 165 LEU A N 1
ATOM 1211 C CA . LEU A 1 165 ? 0.793 2.450 -15.656 1.00 94.69 165 LEU A CA 1
ATOM 1212 C C . LEU A 1 165 ? 2.043 3.332 -15.756 1.00 94.69 165 LEU A C 1
ATOM 1214 O O . LEU A 1 165 ? 2.387 3.790 -16.846 1.00 94.69 165 LEU A O 1
ATOM 1218 N N . MET A 1 166 ? 2.756 3.518 -14.645 1.00 92.69 166 MET A N 1
ATOM 1219 C CA . MET A 1 166 ? 4.005 4.279 -14.607 1.00 92.69 166 MET A CA 1
ATOM 1220 C C . MET A 1 166 ? 5.118 3.585 -15.398 1.00 92.69 166 MET A C 1
ATOM 1222 O O . MET A 1 166 ? 5.865 4.248 -16.118 1.00 92.69 166 MET A O 1
ATOM 1226 N N . GLY A 1 167 ? 5.204 2.254 -15.332 1.00 92.94 167 GLY A N 1
ATOM 1227 C CA . GLY A 1 167 ? 6.146 1.473 -16.133 1.00 92.94 167 GLY A CA 1
ATOM 1228 C C . GLY A 1 167 ? 5.880 1.564 -17.639 1.00 92.94 167 GLY A C 1
ATOM 1229 O O . GLY A 1 167 ? 6.807 1.790 -18.416 1.00 92.94 167 GLY A O 1
ATOM 1230 N N . VAL A 1 168 ? 4.613 1.465 -18.055 1.00 93.19 168 VAL A N 1
ATOM 1231 C CA . VAL A 1 168 ? 4.189 1.646 -19.455 1.00 93.19 168 VAL A CA 1
ATOM 1232 C C . VAL A 1 168 ? 4.480 3.070 -19.929 1.00 93.19 168 VAL A C 1
ATOM 1234 O O . VAL A 1 168 ? 4.996 3.262 -21.031 1.00 93.19 168 VAL A O 1
ATOM 1237 N N . GLY A 1 169 ? 4.160 4.077 -19.110 1.00 91.50 169 GLY A N 1
ATOM 1238 C CA . GLY A 1 169 ? 4.437 5.481 -19.417 1.00 91.50 169 GLY A CA 1
ATOM 1239 C C . GLY A 1 169 ? 5.929 5.740 -19.621 1.00 91.50 169 GLY A C 1
ATOM 1240 O O . GLY A 1 169 ? 6.321 6.382 -20.595 1.00 91.50 169 GLY A O 1
ATOM 1241 N N . ALA A 1 170 ? 6.762 5.164 -18.755 1.00 88.94 170 ALA A N 1
ATOM 1242 C CA . ALA A 1 170 ? 8.213 5.224 -18.852 1.00 88.94 170 ALA A CA 1
ATOM 1243 C C . ALA A 1 170 ? 8.747 4.595 -20.152 1.00 88.94 170 ALA A C 1
ATOM 1245 O O . ALA A 1 170 ? 9.514 5.223 -20.881 1.00 88.94 170 ALA A O 1
ATOM 1246 N N . GLU A 1 171 ? 8.318 3.376 -20.483 1.00 86.44 171 GLU A N 1
ATOM 1247 C CA . GLU A 1 171 ? 8.759 2.674 -21.696 1.00 86.44 171 GLU A CA 1
ATOM 1248 C C . GLU A 1 171 ? 8.349 3.419 -22.980 1.00 86.44 171 GLU A C 1
ATOM 1250 O O . GLU A 1 171 ? 9.151 3.566 -23.904 1.00 86.44 171 GLU A O 1
ATOM 1255 N N . ARG A 1 172 ? 7.130 3.977 -23.017 1.00 87.81 172 ARG A N 1
ATOM 1256 C CA . ARG A 1 172 ? 6.647 4.783 -24.152 1.00 87.81 172 ARG A CA 1
ATOM 1257 C C . ARG A 1 172 ? 7.404 6.097 -24.319 1.00 87.81 172 ARG A C 1
ATOM 1259 O O . ARG A 1 172 ? 7.676 6.485 -25.453 1.00 87.81 172 ARG A O 1
ATOM 1266 N N . ALA A 1 173 ? 7.775 6.760 -23.223 1.00 83.50 173 ALA A N 1
ATOM 1267 C CA . ALA A 1 173 ? 8.559 7.992 -23.279 1.00 83.50 173 ALA A CA 1
ATOM 1268 C C . ALA A 1 173 ? 9.933 7.774 -23.941 1.00 83.50 173 ALA A C 1
ATOM 1270 O O . ALA A 1 173 ? 10.391 8.628 -24.692 1.00 83.50 173 ALA A O 1
ATOM 1271 N N . LEU A 1 174 ? 10.565 6.613 -23.734 1.00 74.00 174 LEU A N 1
ATOM 1272 C CA . LEU A 1 174 ? 11.798 6.237 -24.440 1.00 74.00 174 LEU A CA 1
ATOM 1273 C C . LEU A 1 174 ? 11.574 5.897 -25.912 1.00 74.00 174 LEU A C 1
ATOM 1275 O O . LEU A 1 174 ? 12.426 6.209 -26.740 1.00 74.00 174 LEU A O 1
ATOM 1279 N N . GLY A 1 175 ? 10.453 5.246 -26.231 1.00 67.75 175 GLY A N 1
ATOM 1280 C CA . GLY A 1 175 ? 10.091 4.906 -27.606 1.00 67.75 175 GLY A CA 1
ATOM 1281 C C . GLY A 1 175 ? 9.834 6.130 -28.487 1.00 67.75 175 GLY A C 1
ATOM 1282 O O . GLY A 1 175 ? 10.117 6.071 -29.673 1.00 67.75 175 GLY A O 1
ATOM 1283 N N . GLY A 1 176 ? 9.346 7.237 -27.916 1.00 63.94 176 GLY A N 1
ATOM 1284 C CA . GLY A 1 176 ? 9.139 8.502 -28.636 1.00 63.94 176 GLY A CA 1
ATOM 1285 C C . GLY A 1 176 ? 10.383 9.391 -28.774 1.00 63.94 176 GLY A C 1
ATOM 1286 O O . GLY A 1 176 ? 10.326 10.394 -29.477 1.00 63.94 176 GLY A O 1
ATOM 1287 N N . LEU A 1 177 ? 11.488 9.056 -28.096 1.00 60.75 177 LEU A N 1
ATOM 1288 C CA . LEU A 1 177 ? 12.771 9.776 -28.171 1.00 60.75 177 LEU A CA 1
ATOM 1289 C C . LEU A 1 177 ? 13.773 9.132 -29.150 1.00 60.75 177 LEU A C 1
ATOM 1291 O O . LEU A 1 177 ? 14.895 9.623 -29.277 1.00 60.75 177 LEU A O 1
ATOM 1295 N N . ARG A 1 178 ? 13.397 8.022 -29.792 1.00 51.59 178 ARG A N 1
ATOM 1296 C CA . ARG A 1 178 ? 14.174 7.306 -30.812 1.00 51.59 178 ARG A CA 1
ATOM 1297 C C . ARG A 1 178 ? 13.509 7.455 -32.169 1.00 51.59 178 ARG A C 1
ATOM 1299 O O . ARG A 1 178 ? 14.269 7.485 -33.158 1.00 51.59 178 ARG A O 1
#

Sequence (178 aa):
MTLELYLVYLATVAVFFATPPGTSQILMISNSLRFGLGRSMATAAGDLSANVLQMLAAGFGLAAVIAASAGALTVIKGLGVAYLVYFGIRTFFAPPTPLVKSEGAALGPRRLFMQGFLTSSANPEAVFFFAALFPQFIDPGAALGPQLFILGATYLVFDGLILVLMGVGAERALGGLR

Radius of gyration: 17.65 Å; Cα contacts (8 Å, |Δi|>4): 171; chains: 1; bounding box: 46×31×56 Å